Protein AF-A0AAW4GB34-F1 (afdb_monomer)

InterPro domains:
  IPR013207 LGFP [PF08310] (53-106)
  IPR013207 LGFP [PF08310] (108-158)
  IPR024079 Metallopeptidase, catalytic domain superfamily [G3DSA:3.40.390.10] (206-334)

pLDDT: mean 87.6, std 15.99, range [31.73, 98.75]

Structure (mmCIF, N/CA/C/O backbone):
data_AF-A0AAW4GB34-F1
#
_entry.id   AF-A0AAW4GB34-F1
#
loop_
_atom_site.group_PDB
_atom_site.id
_atom_site.type_symbol
_atom_site.label_atom_id
_atom_site.label_alt_id
_atom_site.label_comp_id
_atom_site.label_asym_id
_atom_site.label_entity_id
_atom_site.label_seq_id
_atom_site.pdbx_PDB_ins_code
_atom_site.Cartn_x
_atom_site.Cartn_y
_atom_site.Cartn_z
_atom_site.occupancy
_atom_site.B_iso_or_equiv
_atom_site.auth_seq_id
_atom_site.auth_comp_id
_atom_site.auth_asym_id
_atom_site.auth_atom_id
_atom_site.pdbx_PDB_model_num
ATOM 1 N N . MET A 1 1 ? 99.093 -29.540 -8.514 1.00 35.62 1 MET A N 1
ATOM 2 C CA . MET A 1 1 ? 99.158 -28.292 -9.309 1.00 35.62 1 MET A CA 1
ATOM 3 C C . MET A 1 1 ? 97.749 -27.715 -9.378 1.00 35.62 1 MET A C 1
ATOM 5 O O . MET A 1 1 ? 96.869 -28.503 -9.662 1.00 35.62 1 MET A O 1
ATOM 9 N N . ARG A 1 2 ? 97.592 -26.417 -9.041 1.00 34.78 2 ARG A N 1
ATOM 10 C CA . ARG A 1 2 ? 96.557 -25.402 -9.407 1.00 34.78 2 ARG A CA 1
ATOM 11 C C . ARG A 1 2 ? 95.130 -25.872 -9.787 1.00 34.78 2 ARG A C 1
ATOM 13 O O . ARG A 1 2 ? 94.998 -26.805 -10.549 1.00 34.78 2 ARG A O 1
ATOM 20 N N . ARG A 1 3 ? 94.010 -25.195 -9.515 1.00 34.41 3 ARG A N 1
ATOM 21 C CA . ARG A 1 3 ? 93.553 -23.985 -8.797 1.00 34.41 3 ARG A CA 1
ATOM 22 C C . ARG A 1 3 ? 92.004 -23.991 -8.953 1.00 34.41 3 ARG A C 1
ATOM 24 O O . ARG A 1 3 ? 91.485 -24.662 -9.834 1.00 34.41 3 ARG A O 1
ATOM 31 N N . PHE A 1 4 ? 91.324 -23.212 -8.114 1.00 36.88 4 PHE A N 1
ATOM 32 C CA . PHE A 1 4 ? 89.921 -22.762 -8.163 1.00 36.88 4 PHE A CA 1
ATOM 33 C C . PHE A 1 4 ? 89.337 -22.400 -9.549 1.00 36.88 4 PHE A C 1
ATOM 35 O O . PHE A 1 4 ? 90.078 -21.938 -10.414 1.00 36.88 4 PHE A O 1
ATOM 42 N N . GLY A 1 5 ? 87.996 -22.415 -9.671 1.00 31.73 5 GLY A N 1
ATOM 43 C CA . GLY A 1 5 ? 87.271 -21.579 -10.644 1.00 31.73 5 GLY A CA 1
ATOM 44 C C . GLY A 1 5 ? 85.773 -21.879 -10.814 1.00 31.73 5 GLY A C 1
ATOM 45 O O . GLY A 1 5 ? 85.411 -22.806 -11.523 1.00 31.73 5 GLY A O 1
ATOM 46 N N . ILE A 1 6 ? 84.924 -21.056 -10.192 1.00 38.19 6 ILE A N 1
ATOM 47 C CA . ILE A 1 6 ? 83.462 -20.939 -10.372 1.00 38.19 6 ILE A CA 1
ATOM 48 C C . ILE A 1 6 ? 83.143 -20.273 -11.722 1.00 38.19 6 ILE A C 1
ATOM 50 O O . ILE A 1 6 ? 83.814 -19.304 -12.068 1.00 38.19 6 ILE A O 1
ATOM 54 N N . VAL A 1 7 ? 82.057 -20.677 -12.398 1.00 35.06 7 VAL A N 1
ATOM 55 C CA . VAL A 1 7 ? 81.279 -19.784 -13.283 1.00 35.06 7 VAL A CA 1
ATOM 56 C C . VAL A 1 7 ? 79.780 -20.024 -13.063 1.00 35.06 7 VAL A C 1
ATOM 58 O O . VAL A 1 7 ? 79.272 -21.115 -13.311 1.00 35.06 7 VAL A O 1
ATOM 61 N N . LEU A 1 8 ? 79.088 -18.984 -12.583 1.00 32.97 8 LEU A N 1
ATOM 62 C CA . LEU A 1 8 ? 77.632 -18.838 -12.628 1.00 32.97 8 LEU A CA 1
ATOM 63 C C . LEU A 1 8 ? 77.183 -18.604 -14.078 1.00 32.97 8 LEU A C 1
ATOM 65 O O . LEU A 1 8 ? 77.760 -17.761 -14.763 1.00 32.97 8 LEU A O 1
ATOM 69 N N . ALA A 1 9 ? 76.085 -19.235 -14.492 1.00 35.00 9 ALA A N 1
ATOM 70 C CA . ALA A 1 9 ? 75.280 -18.769 -15.616 1.00 35.00 9 ALA A CA 1
ATOM 71 C C . ALA A 1 9 ? 73.813 -18.683 -15.177 1.00 35.00 9 ALA A C 1
ATOM 73 O O . ALA A 1 9 ? 73.154 -19.684 -14.902 1.00 35.00 9 ALA A O 1
ATOM 74 N N . SER A 1 10 ? 73.350 -17.445 -15.056 1.00 33.91 10 SER A N 1
ATOM 75 C CA . SER A 1 10 ? 72.008 -17.034 -14.665 1.00 33.91 10 SER A CA 1
ATOM 76 C C . SER A 1 10 ? 70.984 -17.437 -15.731 1.00 33.91 10 SER A C 1
ATOM 78 O O . SER A 1 10 ? 71.082 -17.005 -16.878 1.00 33.91 10 SER A O 1
ATOM 80 N N . LEU A 1 11 ? 69.980 -18.230 -15.354 1.00 34.75 11 LEU A N 1
ATOM 81 C CA . LEU A 1 11 ? 68.821 -18.515 -16.198 1.00 34.75 11 LEU A CA 1
ATOM 82 C C . LEU A 1 11 ? 67.801 -17.377 -16.025 1.00 34.75 11 LEU A C 1
ATOM 84 O O . LEU A 1 11 ? 67.167 -17.255 -14.979 1.00 34.75 11 LEU A O 1
ATOM 88 N N . VAL A 1 12 ? 67.662 -16.517 -17.034 1.00 39.84 12 VAL A N 1
ATOM 89 C CA . VAL A 1 12 ? 66.595 -15.508 -17.086 1.00 39.84 12 VAL A CA 1
ATOM 90 C C . VAL A 1 12 ? 65.296 -16.216 -17.469 1.00 39.84 12 VAL A C 1
ATOM 92 O O . VAL A 1 12 ? 65.122 -16.630 -18.612 1.00 39.84 12 VAL A O 1
ATOM 95 N N . VAL A 1 13 ? 64.380 -16.363 -16.512 1.00 42.28 13 VAL A N 1
ATOM 96 C CA . VAL A 1 13 ? 62.996 -16.773 -16.781 1.00 42.28 13 VAL A CA 1
ATOM 97 C C . VAL A 1 13 ? 62.214 -15.521 -17.170 1.00 42.28 13 VAL A C 1
ATOM 99 O O . VAL A 1 13 ? 61.934 -14.667 -16.331 1.00 42.28 13 VAL A O 1
ATOM 102 N N . ALA A 1 14 ? 61.868 -15.397 -18.450 1.00 40.84 14 ALA A N 1
ATOM 103 C CA . ALA A 1 14 ? 60.903 -14.408 -18.910 1.00 40.84 14 ALA A CA 1
ATOM 104 C C . ALA A 1 14 ? 59.499 -14.852 -18.467 1.00 40.84 14 ALA A C 1
ATOM 106 O O . ALA A 1 14 ? 58.879 -15.703 -19.101 1.00 40.84 14 ALA A O 1
ATOM 107 N N . ILE A 1 15 ? 59.007 -14.300 -17.357 1.00 45.66 15 ILE A N 1
ATOM 108 C CA . ILE A 1 15 ? 57.599 -14.419 -16.973 1.00 45.66 15 ILE A CA 1
ATOM 109 C C . ILE A 1 15 ? 56.825 -13.406 -17.817 1.00 45.66 15 ILE A C 1
ATOM 111 O O . ILE A 1 15 ? 56.822 -12.208 -17.537 1.00 45.66 15 ILE A O 1
ATOM 115 N N . SER A 1 16 ? 56.186 -13.884 -18.878 1.00 46.38 16 SER A N 1
ATOM 116 C CA . SER A 1 16 ? 55.187 -13.127 -19.622 1.00 46.38 16 SER A CA 1
ATOM 117 C C . SER A 1 16 ? 53.967 -12.904 -18.724 1.00 46.38 16 SER A C 1
ATOM 119 O O . SER A 1 16 ? 53.136 -13.788 -18.531 1.00 46.38 16 SER A O 1
ATOM 121 N N . MET A 1 17 ? 53.865 -11.704 -18.148 1.00 40.81 17 MET A N 1
ATOM 122 C CA . MET A 1 17 ? 52.649 -11.233 -17.492 1.00 40.81 17 MET A CA 1
ATOM 123 C C . MET A 1 17 ? 51.534 -11.111 -18.535 1.00 40.81 17 MET A C 1
ATOM 125 O O . MET A 1 17 ? 51.497 -10.166 -19.321 1.00 40.81 17 MET A O 1
ATOM 129 N N . TRP A 1 18 ? 50.604 -12.064 -18.527 1.00 45.81 18 TRP A N 1
ATOM 130 C CA . TRP A 1 18 ? 49.280 -11.885 -19.114 1.00 45.81 18 TRP A CA 1
ATOM 131 C C . TRP A 1 18 ? 48.516 -10.882 -18.240 1.00 45.81 18 TRP A C 1
ATOM 133 O O . TRP A 1 18 ? 47.818 -11.243 -17.295 1.00 45.81 18 TRP A O 1
ATOM 143 N N . LEU A 1 19 ? 48.680 -9.592 -18.529 1.00 49.00 19 LEU A N 1
ATOM 144 C CA . LEU A 1 19 ? 47.691 -8.600 -18.131 1.00 49.00 19 LEU A CA 1
ATOM 145 C C . LEU A 1 19 ? 46.439 -8.911 -18.948 1.00 49.00 19 LEU A C 1
ATOM 147 O O . LEU A 1 19 ? 46.400 -8.662 -20.151 1.00 49.00 19 LEU A O 1
ATOM 151 N N . GLY A 1 20 ? 45.438 -9.509 -18.304 1.00 43.19 20 GLY A N 1
ATOM 152 C CA . GLY A 1 20 ? 44.105 -9.625 -18.874 1.00 43.19 20 GLY A CA 1
ATOM 153 C C . GLY A 1 20 ? 43.568 -8.224 -19.143 1.00 43.19 20 GLY A C 1
ATOM 154 O O . GLY A 1 20 ? 43.007 -7.590 -18.254 1.00 43.19 20 GLY A O 1
ATOM 155 N N . ALA A 1 21 ? 43.768 -7.724 -20.361 1.00 50.56 21 ALA A N 1
ATOM 156 C CA . ALA A 1 21 ? 43.015 -6.594 -20.864 1.00 50.56 21 ALA A CA 1
ATOM 157 C C . ALA A 1 21 ? 41.544 -7.020 -20.828 1.00 50.56 21 ALA A C 1
ATOM 159 O O . ALA A 1 21 ? 41.151 -7.963 -21.519 1.00 50.56 21 ALA A O 1
ATOM 160 N N . GLY A 1 22 ? 40.744 -6.381 -19.971 1.00 48.69 22 GLY A N 1
ATOM 161 C CA . GLY A 1 22 ? 39.296 -6.554 -20.007 1.00 48.69 22 GLY A CA 1
ATOM 162 C C . GLY A 1 22 ? 38.826 -6.346 -21.444 1.00 48.69 22 GLY A C 1
ATOM 163 O O . GLY A 1 22 ? 39.281 -5.412 -22.103 1.00 48.69 22 GLY A O 1
ATOM 164 N N . ALA A 1 23 ? 37.989 -7.250 -21.955 1.00 53.00 23 ALA A N 1
ATOM 165 C CA . ALA A 1 23 ? 37.526 -7.202 -23.335 1.00 53.00 23 ALA A CA 1
ATOM 166 C C . ALA A 1 23 ? 36.991 -5.798 -23.666 1.00 53.00 23 ALA A C 1
ATOM 168 O O . ALA A 1 23 ? 35.972 -5.367 -23.121 1.00 53.00 23 ALA A O 1
ATOM 169 N N . VAL A 1 24 ? 37.687 -5.080 -24.549 1.00 53.84 24 VAL A N 1
ATOM 170 C CA . VAL A 1 24 ? 37.210 -3.808 -25.092 1.00 53.84 24 VAL A CA 1
ATOM 171 C C . VAL A 1 24 ? 36.030 -4.146 -25.998 1.00 53.84 24 VAL A C 1
ATOM 173 O O . VAL A 1 24 ? 36.206 -4.728 -27.067 1.00 53.84 24 VAL A O 1
ATOM 176 N N . ARG A 1 25 ? 34.806 -3.850 -25.549 1.00 64.56 25 ARG A N 1
ATOM 177 C CA . ARG A 1 25 ? 33.615 -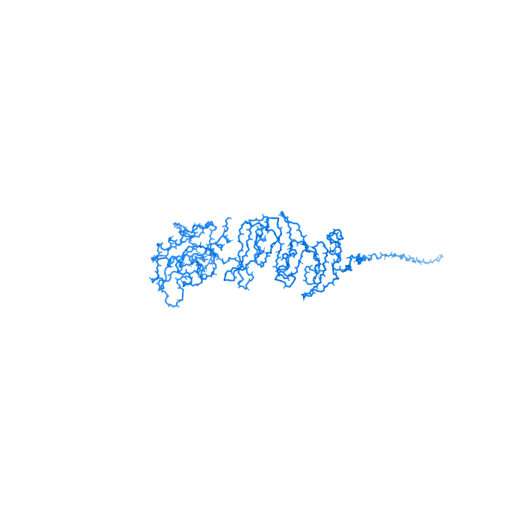3.956 -26.399 1.00 64.56 25 ARG A CA 1
ATOM 178 C C . ARG A 1 25 ? 33.638 -2.802 -27.397 1.00 64.56 25 ARG A C 1
ATOM 180 O O . ARG A 1 25 ? 33.555 -1.653 -26.982 1.00 64.56 25 ARG A O 1
ATOM 187 N N . ALA A 1 26 ? 33.763 -3.116 -28.684 1.00 73.62 26 ALA A N 1
ATOM 188 C CA . ALA A 1 26 ? 33.733 -2.124 -29.754 1.00 73.62 26 ALA A CA 1
ATOM 189 C C . ALA A 1 26 ? 32.333 -1.516 -29.888 1.00 73.62 26 ALA A C 1
ATOM 191 O O . ALA A 1 26 ? 31.359 -2.261 -29.948 1.00 73.62 26 ALA A O 1
ATOM 192 N N . ASP A 1 27 ? 32.240 -0.190 -29.947 1.00 88.56 27 ASP A N 1
ATOM 193 C CA . ASP A 1 27 ? 30.979 0.527 -30.146 1.00 88.56 27 ASP A CA 1
ATOM 194 C C . ASP A 1 27 ? 30.258 0.051 -31.414 1.00 88.56 27 ASP A C 1
ATOM 196 O O . ASP A 1 27 ? 30.889 -0.252 -32.431 1.00 88.56 27 ASP A O 1
ATOM 200 N N . VAL A 1 28 ? 28.927 -0.006 -31.366 1.00 92.75 28 VAL A N 1
ATOM 201 C CA . VAL A 1 28 ? 28.110 -0.509 -32.481 1.00 92.75 28 VAL A CA 1
ATOM 202 C C . VAL A 1 28 ? 27.197 0.577 -33.033 1.00 92.75 28 VAL A C 1
ATOM 204 O O . VAL A 1 28 ? 26.698 1.428 -32.297 1.00 92.75 28 VAL A O 1
ATOM 207 N N . PHE A 1 29 ? 26.962 0.547 -34.346 1.00 94.75 29 PHE A N 1
ATOM 208 C CA . PHE A 1 29 ? 26.084 1.495 -35.028 1.00 94.75 29 PHE A CA 1
ATOM 209 C C . PHE A 1 29 ? 24.823 0.802 -35.548 1.00 94.75 29 PHE A C 1
ATOM 211 O O . PHE A 1 29 ? 24.885 -0.028 -36.455 1.00 94.75 29 PHE A O 1
ATOM 218 N N . HIS A 1 30 ? 23.668 1.196 -35.012 1.00 94.56 30 HIS A N 1
ATOM 219 C CA . HIS A 1 30 ? 22.353 0.749 -35.474 1.00 94.56 30 HIS A CA 1
ATOM 220 C C . HIS A 1 30 ? 21.382 1.931 -35.458 1.00 94.56 30 HIS A C 1
ATOM 222 O O . HIS A 1 30 ? 20.655 2.138 -34.490 1.00 94.56 30 HIS A O 1
ATOM 228 N N . GLY A 1 31 ? 21.411 2.760 -36.504 1.00 95.69 31 GLY A N 1
ATOM 229 C CA . GLY A 1 31 ? 20.691 4.042 -36.568 1.00 95.69 31 GLY A CA 1
ATOM 230 C C . GLY A 1 31 ? 21.436 5.170 -35.849 1.00 95.69 31 GLY A C 1
ATOM 231 O O . GLY A 1 31 ? 21.698 6.209 -36.447 1.00 95.69 31 GLY A O 1
ATOM 232 N N . TYR A 1 32 ? 21.858 4.922 -34.609 1.00 97.69 32 TYR A N 1
ATOM 233 C CA . TYR A 1 32 ? 22.785 5.762 -33.850 1.00 97.69 32 TYR A CA 1
ATOM 234 C C . TYR A 1 32 ? 23.883 4.905 -33.214 1.00 97.69 32 TYR A C 1
ATOM 236 O O . TYR A 1 32 ? 23.746 3.683 -33.114 1.00 97.69 32 TYR A O 1
ATOM 244 N N . TRP A 1 33 ? 24.977 5.550 -32.799 1.00 97.81 33 TRP A N 1
ATOM 245 C CA . TRP A 1 33 ? 26.038 4.897 -32.036 1.00 97.81 33 TRP A CA 1
ATOM 246 C C . TRP A 1 33 ? 25.527 4.457 -30.663 1.00 97.81 33 TRP A C 1
ATOM 248 O O . TRP A 1 33 ? 24.808 5.200 -29.989 1.00 97.81 33 TRP A O 1
ATOM 258 N N . ILE A 1 34 ? 25.908 3.246 -30.273 1.00 97.94 34 ILE A N 1
ATOM 259 C CA . ILE A 1 34 ? 25.598 2.620 -28.994 1.00 97.94 34 ILE A CA 1
ATOM 260 C C . ILE A 1 34 ? 26.943 2.232 -28.377 1.00 97.94 34 ILE A C 1
ATOM 262 O O . ILE A 1 34 ? 27.654 1.379 -28.912 1.00 97.94 34 ILE A O 1
ATOM 266 N N . TYR A 1 35 ? 27.300 2.882 -27.272 1.00 96.38 35 TYR A N 1
ATOM 267 C CA . TYR A 1 35 ? 28.608 2.752 -26.622 1.00 96.38 35 TYR A CA 1
ATOM 268 C C . TYR A 1 35 ? 28.483 2.751 -25.090 1.00 96.38 35 TYR A C 1
ATOM 270 O O . TYR A 1 35 ? 27.386 2.844 -24.530 1.00 96.38 35 TYR A O 1
ATOM 278 N N . GLY A 1 36 ? 29.616 2.599 -24.399 1.00 96.00 36 GLY A N 1
ATOM 279 C CA . GLY A 1 36 ? 29.695 2.700 -22.938 1.00 96.00 36 GLY A CA 1
ATOM 280 C C . GLY A 1 36 ? 28.747 1.745 -22.203 1.00 96.00 36 GLY A C 1
ATOM 281 O O . GLY A 1 36 ? 28.483 0.634 -22.660 1.00 96.00 36 GLY A O 1
ATOM 282 N N . LYS A 1 37 ? 28.210 2.180 -21.055 1.00 97.19 37 LYS A N 1
ATOM 283 C CA . LYS A 1 37 ? 27.326 1.353 -20.212 1.00 97.19 37 LYS A CA 1
ATOM 284 C C . LYS A 1 37 ? 26.023 0.951 -20.900 1.00 97.19 37 LYS A C 1
ATOM 286 O O . LYS A 1 37 ? 25.544 -0.155 -20.665 1.00 97.19 37 LYS A O 1
ATOM 291 N N . ILE A 1 38 ? 25.499 1.789 -21.793 1.00 98.12 38 ILE A N 1
ATOM 292 C CA . ILE A 1 38 ? 24.320 1.451 -22.595 1.00 98.12 38 ILE A CA 1
ATOM 293 C C . ILE A 1 38 ? 24.633 0.308 -23.570 1.00 98.12 38 ILE A C 1
ATOM 295 O O . ILE A 1 38 ? 23.820 -0.599 -23.721 1.00 98.12 38 ILE A O 1
ATOM 299 N N . HIS A 1 39 ? 25.822 0.290 -24.179 1.00 97.88 39 HIS A N 1
ATOM 300 C CA . HIS A 1 39 ? 26.244 -0.814 -25.044 1.00 97.88 39 HIS A CA 1
ATOM 301 C C . HIS A 1 39 ? 26.462 -2.129 -24.288 1.00 97.88 39 HIS A C 1
ATOM 303 O O . HIS A 1 39 ? 26.117 -3.201 -24.799 1.00 97.88 39 HIS A O 1
ATOM 309 N N . GLU A 1 40 ? 26.997 -2.063 -23.065 1.00 97.12 40 GLU A N 1
ATOM 310 C CA . GLU A 1 40 ? 27.123 -3.247 -22.209 1.00 97.12 40 GLU A CA 1
ATOM 311 C C . GLU A 1 40 ? 25.755 -3.910 -21.997 1.00 97.12 40 GLU A C 1
ATOM 313 O O . GLU A 1 40 ? 25.610 -5.109 -22.243 1.00 97.12 40 GLU A O 1
ATOM 318 N N . GLU A 1 41 ? 24.753 -3.112 -21.619 1.00 97.69 41 GLU A N 1
ATOM 319 C CA . GLU A 1 41 ? 23.377 -3.562 -21.405 1.00 97.69 41 GLU A CA 1
ATOM 320 C C . GLU A 1 41 ? 22.714 -4.047 -22.697 1.00 97.69 41 GLU A C 1
ATOM 322 O O . GLU A 1 41 ? 22.126 -5.127 -22.727 1.00 97.69 41 GLU A O 1
ATOM 327 N N . TYR A 1 42 ? 22.869 -3.295 -23.792 1.00 97.94 42 TYR A N 1
ATOM 328 C CA . TYR A 1 42 ? 22.346 -3.651 -25.111 1.00 97.94 42 TYR A CA 1
ATOM 329 C C . TYR A 1 42 ? 22.816 -5.042 -25.540 1.00 97.94 42 TYR A C 1
ATOM 331 O O . TYR A 1 42 ? 22.012 -5.871 -25.962 1.00 97.94 42 TYR A O 1
ATOM 339 N N . THR A 1 43 ? 24.111 -5.324 -25.383 1.00 96.50 43 THR A N 1
ATOM 340 C CA . THR A 1 43 ? 24.692 -6.623 -25.743 1.00 96.50 43 THR A CA 1
ATOM 341 C C . THR A 1 43 ? 24.142 -7.742 -24.860 1.00 96.50 43 THR A C 1
ATOM 343 O O . THR A 1 43 ? 23.763 -8.796 -25.367 1.00 96.50 43 THR A O 1
ATOM 346 N N . GLN A 1 44 ? 24.071 -7.517 -23.545 1.00 96.12 44 GLN A N 1
ATOM 347 C CA . GLN A 1 44 ? 23.617 -8.525 -22.581 1.00 96.12 44 GLN A CA 1
ATOM 348 C C . GLN A 1 44 ? 22.123 -8.846 -22.701 1.00 96.12 44 GLN A C 1
ATOM 350 O O . GLN A 1 44 ? 21.727 -9.990 -22.494 1.00 96.12 44 GLN A O 1
ATOM 355 N N . ALA A 1 45 ? 21.299 -7.861 -23.054 1.00 95.62 45 ALA A N 1
ATOM 356 C CA . ALA A 1 45 ? 19.851 -8.008 -23.177 1.00 95.62 45 ALA A CA 1
ATOM 357 C C . ALA A 1 45 ? 19.391 -8.567 -24.543 1.00 95.62 45 ALA A C 1
ATOM 359 O O . ALA A 1 45 ? 18.192 -8.706 -24.771 1.00 95.62 45 ALA A O 1
ATOM 360 N N . GLY A 1 46 ? 20.318 -8.908 -25.450 1.00 95.62 46 GLY A N 1
ATOM 361 C CA . GLY A 1 46 ? 20.015 -9.587 -26.722 1.00 95.62 46 GLY A CA 1
ATOM 362 C C . GLY A 1 46 ? 20.279 -8.770 -27.991 1.00 95.62 46 GLY A C 1
ATOM 363 O O . GLY A 1 46 ? 19.995 -9.240 -29.097 1.00 95.62 46 GLY A O 1
ATOM 364 N N . GLY A 1 47 ? 20.833 -7.563 -27.858 1.00 96.38 47 GLY A N 1
ATOM 365 C CA . GLY A 1 47 ? 21.320 -6.740 -28.961 1.00 96.38 47 GLY A CA 1
ATOM 366 C C . GLY A 1 47 ? 20.269 -6.444 -30.031 1.00 96.38 47 GLY A C 1
ATOM 367 O O . GLY A 1 47 ? 19.083 -6.262 -29.747 1.00 96.38 47 GLY A O 1
ATOM 368 N N . TYR A 1 48 ? 20.702 -6.410 -31.292 1.00 96.50 48 TYR A N 1
ATOM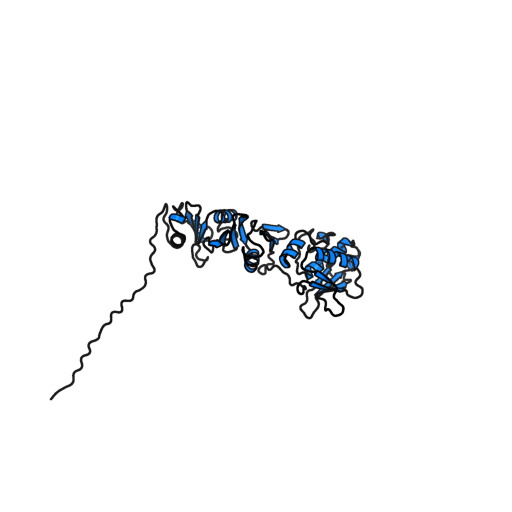 369 C CA . TYR A 1 48 ? 19.876 -5.942 -32.409 1.00 96.50 48 TYR A CA 1
ATOM 370 C C . TYR A 1 48 ? 18.549 -6.692 -32.549 1.00 96.50 48 TYR A C 1
ATOM 372 O O . TYR A 1 48 ? 17.511 -6.090 -32.819 1.00 96.50 48 TYR A O 1
ATOM 380 N N . ASN A 1 49 ? 18.548 -8.004 -32.312 1.00 96.69 49 ASN A N 1
ATOM 381 C CA . ASN A 1 49 ? 17.333 -8.803 -32.427 1.00 96.69 49 ASN A CA 1
ATOM 382 C C . ASN A 1 49 ? 16.281 -8.406 -31.385 1.00 96.69 49 ASN A C 1
ATOM 384 O O . ASN A 1 49 ? 15.090 -8.425 -31.699 1.00 96.69 49 ASN A O 1
ATOM 388 N N . PHE A 1 50 ? 16.701 -7.990 -30.190 1.00 96.56 50 PHE A N 1
ATOM 389 C CA . PHE A 1 50 ? 15.798 -7.548 -29.131 1.00 96.56 50 PHE A CA 1
ATOM 390 C C . PHE A 1 50 ? 15.378 -6.079 -29.288 1.00 96.56 50 PHE A C 1
ATOM 392 O O . PHE A 1 50 ? 14.194 -5.765 -29.195 1.00 96.56 50 PHE A O 1
ATOM 399 N N . PHE A 1 51 ? 16.322 -5.181 -29.579 1.00 97.56 51 PHE A N 1
ATOM 400 C CA . PHE A 1 51 ? 16.086 -3.731 -29.576 1.00 97.56 51 PHE A CA 1
ATOM 401 C C . PHE A 1 51 ? 15.751 -3.137 -30.954 1.00 97.56 51 PHE A C 1
ATOM 403 O O . PHE A 1 51 ? 14.965 -2.192 -31.056 1.00 97.56 51 PHE A O 1
ATOM 410 N N . GLY A 1 52 ? 16.330 -3.688 -32.022 1.00 97.50 52 GLY A N 1
ATOM 411 C CA . GLY A 1 52 ? 16.400 -3.055 -33.338 1.00 97.50 52 GLY A CA 1
ATOM 412 C C . GLY A 1 52 ? 17.300 -1.812 -33.346 1.00 97.50 52 GLY A C 1
ATOM 413 O O . GLY A 1 52 ? 18.183 -1.660 -32.503 1.00 97.50 52 GLY A O 1
ATOM 414 N N . ASN A 1 53 ? 17.067 -0.911 -34.304 1.00 98.00 53 ASN A N 1
ATOM 415 C CA . ASN A 1 53 ? 17.782 0.365 -34.380 1.00 98.00 53 ASN A CA 1
ATOM 416 C C . ASN A 1 53 ? 17.523 1.240 -33.141 1.00 98.00 53 ASN A C 1
ATOM 418 O O . ASN A 1 53 ? 16.394 1.336 -32.651 1.00 98.00 53 ASN A O 1
ATOM 422 N N . ALA A 1 54 ? 18.556 1.946 -32.691 1.00 98.25 54 ALA A N 1
ATOM 423 C CA . ALA A 1 54 ? 18.405 3.114 -31.840 1.00 98.25 54 ALA A CA 1
ATOM 424 C C . ALA A 1 54 ? 17.660 4.218 -32.609 1.00 98.25 54 ALA A C 1
ATOM 426 O O . ALA A 1 54 ? 17.873 4.415 -33.807 1.00 98.25 54 ALA A O 1
ATOM 427 N N . THR A 1 55 ? 16.776 4.940 -31.923 1.00 98.12 55 THR A N 1
ATOM 428 C CA . THR A 1 55 ? 15.960 6.023 -32.505 1.00 98.12 55 THR A CA 1
ATOM 429 C C . THR A 1 55 ? 16.459 7.413 -32.144 1.00 98.12 55 THR A C 1
ATOM 431 O O . THR A 1 55 ? 15.996 8.392 -32.723 1.00 98.12 55 THR A O 1
ATOM 434 N N . ILE A 1 56 ? 17.396 7.504 -31.199 1.00 97.94 56 ILE A N 1
ATOM 435 C CA . ILE A 1 56 ? 18.099 8.729 -30.816 1.00 97.94 56 ILE A CA 1
ATOM 436 C C . ILE A 1 56 ? 19.568 8.418 -30.491 1.00 97.94 56 ILE A C 1
ATOM 438 O O . ILE A 1 56 ? 19.881 7.272 -30.138 1.00 97.94 56 ILE A O 1
ATOM 442 N N . PRO A 1 57 ? 20.465 9.421 -30.538 1.00 97.88 57 PRO A N 1
ATOM 443 C CA . PRO A 1 57 ? 21.756 9.322 -29.866 1.00 97.88 57 PRO A CA 1
ATOM 444 C C . PRO A 1 57 ? 21.568 9.078 -28.364 1.00 97.88 57 PRO A C 1
ATOM 446 O O . PRO A 1 57 ? 20.526 9.434 -27.800 1.00 97.88 57 PRO A O 1
ATOM 449 N N . GLU A 1 58 ? 22.588 8.532 -27.699 1.00 97.88 58 GLU A N 1
ATOM 450 C CA . GLU A 1 58 ? 22.657 8.589 -26.237 1.00 97.88 58 GLU A CA 1
ATOM 451 C C . GLU A 1 58 ? 22.437 10.038 -25.778 1.00 97.88 58 GLU A C 1
ATOM 453 O O . GLU A 1 58 ? 23.131 10.961 -26.206 1.00 97.88 58 GLU A O 1
ATOM 458 N N . SER A 1 59 ? 21.438 10.229 -24.925 1.00 98.00 59 SER A N 1
ATOM 459 C CA . SER A 1 59 ? 20.984 11.542 -24.483 1.00 98.00 59 SER A CA 1
ATOM 460 C C . SER A 1 59 ? 21.076 11.649 -22.970 1.00 98.00 59 SER A C 1
ATOM 462 O O . SER A 1 59 ? 20.920 10.659 -22.253 1.00 98.00 59 SER A O 1
ATOM 464 N N . ASN A 1 60 ? 21.328 12.856 -22.471 1.00 97.81 60 ASN A N 1
ATOM 465 C CA . ASN A 1 60 ? 21.306 13.105 -21.036 1.00 97.81 60 ASN A CA 1
ATOM 466 C C . ASN A 1 60 ? 19.855 13.125 -20.544 1.00 97.81 60 ASN A C 1
ATOM 468 O O . ASN A 1 60 ? 18.971 13.692 -21.183 1.00 97.81 60 ASN A O 1
ATOM 472 N N . THR A 1 61 ? 19.635 12.508 -19.395 1.00 95.81 61 THR A N 1
ATOM 473 C CA . THR A 1 61 ? 18.405 12.662 -18.608 1.00 95.81 61 THR A CA 1
ATOM 474 C C . THR A 1 61 ? 18.482 13.938 -17.766 1.00 95.81 61 THR A C 1
ATOM 476 O O . THR A 1 61 ? 19.567 14.490 -17.557 1.00 95.81 61 THR A O 1
ATOM 479 N N . GLN A 1 62 ? 17.350 14.382 -17.221 1.00 91.00 62 GLN A N 1
ATOM 480 C CA . GLN A 1 62 ? 17.320 15.565 -16.357 1.00 91.00 62 GLN A CA 1
ATOM 481 C C . GLN A 1 62 ? 18.029 15.338 -15.011 1.00 91.00 62 GLN A C 1
ATOM 483 O O . GLN A 1 62 ? 18.641 16.255 -14.469 1.00 91.00 62 GLN A O 1
ATOM 488 N N . ASN A 1 63 ? 18.011 14.102 -14.507 1.00 91.62 63 ASN A N 1
ATOM 489 C CA . ASN A 1 63 ? 18.564 13.730 -13.206 1.00 91.62 63 ASN A CA 1
ATOM 490 C C . ASN A 1 63 ? 19.980 13.143 -13.319 1.00 91.62 63 ASN A C 1
ATOM 492 O O . ASN A 1 63 ? 20.273 12.154 -12.663 1.00 91.62 63 ASN A O 1
ATOM 496 N N . GLY A 1 64 ? 20.842 13.688 -14.185 1.00 92.94 64 GLY A N 1
ATOM 497 C CA . GLY A 1 64 ? 22.282 13.367 -14.217 1.00 92.94 64 GLY A CA 1
ATOM 498 C C . GLY A 1 64 ? 22.681 12.008 -14.816 1.00 92.94 64 GLY A C 1
ATOM 499 O O . GLY A 1 64 ? 23.864 11.669 -14.840 1.00 92.94 64 GLY A O 1
ATOM 500 N N . GLY A 1 65 ? 21.723 11.231 -15.317 1.00 97.31 65 GLY A N 1
ATOM 501 C CA . GLY A 1 65 ? 21.944 9.970 -16.019 1.00 97.31 65 GLY A CA 1
ATOM 502 C C . GLY A 1 65 ? 21.922 10.122 -17.539 1.00 97.31 65 GLY A C 1
ATOM 503 O O . GLY A 1 65 ? 21.824 11.225 -18.086 1.00 97.31 65 GLY A O 1
ATOM 504 N N . LYS A 1 66 ? 21.962 8.991 -18.236 1.00 98.44 66 LYS A N 1
ATOM 505 C CA . LYS A 1 66 ? 21.920 8.885 -19.696 1.00 98.44 66 LYS A CA 1
ATOM 506 C C . LYS A 1 66 ? 20.886 7.857 -20.115 1.00 98.44 66 LYS A C 1
ATOM 508 O O . LYS A 1 66 ? 20.618 6.911 -19.378 1.00 98.44 66 LYS A O 1
ATOM 513 N N . PHE A 1 67 ? 20.324 8.017 -21.302 1.00 98.50 67 PHE A N 1
ATOM 514 C CA . PHE A 1 67 ? 19.403 7.039 -21.856 1.00 98.50 67 PHE A CA 1
ATOM 515 C C . PHE A 1 67 ? 19.486 6.971 -23.374 1.00 98.50 67 PHE A C 1
ATOM 517 O O . PHE A 1 67 ? 19.917 7.911 -24.045 1.00 98.50 67 PHE A O 1
ATOM 524 N N . GLN A 1 68 ? 19.025 5.851 -23.917 1.00 98.50 68 GLN A N 1
ATOM 525 C CA . GLN A 1 68 ? 18.845 5.671 -25.348 1.00 98.50 68 GLN A CA 1
ATOM 526 C C . GLN A 1 68 ? 17.559 4.891 -25.617 1.00 98.50 68 GLN A C 1
ATOM 528 O O . GLN A 1 68 ? 17.205 3.966 -24.879 1.00 98.50 68 GLN A O 1
ATOM 533 N N . ARG A 1 69 ? 16.836 5.286 -26.670 1.00 98.25 69 ARG A N 1
ATOM 534 C CA . ARG A 1 69 ? 15.577 4.656 -27.093 1.00 98.25 69 ARG A CA 1
ATOM 535 C C . ARG A 1 69 ? 15.794 3.818 -28.345 1.00 98.25 69 ARG A C 1
ATOM 537 O O . ARG A 1 69 ? 16.615 4.169 -29.190 1.00 98.25 69 ARG A O 1
ATOM 544 N N . PHE A 1 70 ? 15.007 2.757 -28.475 1.00 98.44 70 PHE A N 1
ATOM 545 C CA . PHE A 1 70 ? 15.103 1.784 -29.558 1.00 98.44 70 PHE A CA 1
ATOM 546 C C . PHE A 1 70 ? 13.735 1.529 -30.198 1.00 98.44 70 PHE A C 1
ATOM 548 O O . PHE A 1 70 ? 12.695 1.714 -29.562 1.00 98.44 70 PHE A O 1
ATOM 555 N N . VAL A 1 71 ? 13.730 1.108 -31.466 1.00 98.00 71 VAL A N 1
ATOM 556 C CA . VAL A 1 71 ? 12.508 0.978 -32.284 1.00 98.00 71 VAL A CA 1
ATOM 557 C C . VAL A 1 71 ? 11.508 -0.057 -31.756 1.00 98.00 71 VAL A C 1
ATOM 559 O O . VAL A 1 71 ? 10.313 0.094 -31.989 1.00 98.00 71 VAL A O 1
ATOM 562 N N . LYS A 1 72 ? 11.946 -1.087 -31.019 1.00 97.31 72 LYS A N 1
ATOM 563 C CA . LYS A 1 72 ? 11.069 -2.154 -30.490 1.00 97.31 72 LYS A CA 1
ATOM 564 C C . LYS A 1 72 ? 10.441 -1.822 -29.123 1.00 97.31 72 LYS A C 1
ATOM 566 O O . LYS A 1 72 ? 10.428 -2.658 -28.229 1.00 97.31 72 LYS A O 1
ATOM 571 N N . ASN A 1 73 ? 9.950 -0.589 -28.955 1.00 95.44 73 ASN A N 1
ATOM 572 C CA . ASN A 1 73 ? 9.385 -0.047 -27.703 1.00 95.44 73 ASN A CA 1
ATOM 573 C C . ASN A 1 73 ? 10.230 -0.375 -26.454 1.00 95.44 73 ASN A C 1
ATOM 575 O O . ASN A 1 73 ? 9.728 -0.846 -25.433 1.00 95.44 73 ASN A O 1
ATOM 579 N N . SER A 1 74 ? 11.539 -0.154 -26.555 1.00 97.06 74 SER A N 1
ATOM 580 C CA . SER A 1 74 ? 12.491 -0.440 -25.485 1.00 97.06 74 SER A CA 1
ATOM 581 C C . SER A 1 74 ? 13.434 0.737 -25.293 1.00 97.06 74 SER A C 1
ATOM 583 O O . SER A 1 74 ? 13.669 1.545 -26.199 1.00 97.06 74 SER A O 1
ATOM 585 N N . SER A 1 75 ? 13.944 0.896 -24.083 1.00 98.25 75 SER A N 1
ATOM 586 C CA . SER A 1 75 ? 14.922 1.919 -23.738 1.00 98.25 75 SER A CA 1
ATOM 587 C C . SER A 1 75 ? 15.923 1.358 -22.745 1.00 98.25 75 SER A C 1
ATOM 589 O O . SER A 1 75 ? 15.603 0.458 -21.974 1.00 98.25 75 SER A O 1
ATOM 591 N N . ILE A 1 76 ? 17.132 1.901 -22.772 1.00 98.75 76 ILE A N 1
ATOM 592 C CA . ILE A 1 76 ? 18.175 1.600 -21.798 1.00 98.75 76 ILE A CA 1
ATOM 593 C C . ILE A 1 76 ? 18.499 2.896 -21.071 1.00 98.75 76 ILE A C 1
ATOM 595 O O . ILE A 1 76 ? 18.741 3.914 -21.719 1.00 98.75 76 ILE A O 1
ATOM 599 N N . TYR A 1 77 ? 18.495 2.847 -19.741 1.00 98.62 77 TYR A N 1
ATOM 600 C CA . TYR A 1 77 ? 18.797 3.977 -18.867 1.00 98.62 77 TYR A CA 1
ATOM 601 C C . TYR A 1 77 ? 20.002 3.661 -17.988 1.00 98.62 77 TYR A C 1
ATOM 603 O O . TYR A 1 77 ? 20.161 2.539 -17.520 1.00 98.62 77 TYR A O 1
ATOM 611 N N . TRP A 1 78 ? 20.833 4.663 -17.740 1.00 98.50 78 TRP A N 1
ATOM 612 C CA . TRP A 1 78 ? 22.040 4.576 -16.932 1.00 98.50 78 TRP A CA 1
ATOM 613 C C . TRP A 1 78 ? 22.139 5.777 -15.997 1.00 98.50 78 TRP A C 1
ATOM 615 O O . TRP A 1 78 ? 21.852 6.901 -16.402 1.00 98.50 78 TRP A O 1
ATOM 625 N N . HIS A 1 79 ? 22.614 5.566 -14.774 1.00 98.31 79 HIS A N 1
ATOM 626 C CA . HIS A 1 79 ? 22.979 6.651 -13.869 1.00 98.31 79 HIS A CA 1
ATOM 627 C C . HIS A 1 79 ? 24.156 6.212 -12.983 1.00 98.31 79 HIS A C 1
ATOM 629 O O . HIS A 1 79 ? 24.120 5.103 -12.451 1.00 98.31 79 HIS A O 1
ATOM 635 N N . PRO A 1 80 ? 25.191 7.050 -12.774 1.00 97.25 80 PRO A N 1
ATOM 636 C CA . PRO A 1 80 ? 26.423 6.627 -12.099 1.00 97.25 80 PRO A CA 1
ATOM 637 C C . PRO A 1 80 ? 26.209 6.192 -10.642 1.00 97.25 80 PRO A C 1
ATOM 639 O O . PRO A 1 80 ? 26.886 5.285 -10.170 1.00 97.25 80 PRO A O 1
ATOM 642 N N . ALA A 1 81 ? 25.255 6.808 -9.939 1.00 97.06 81 ALA A N 1
ATOM 643 C CA . ALA A 1 81 ? 24.939 6.489 -8.542 1.00 97.06 81 ALA A CA 1
ATOM 644 C C . ALA A 1 81 ? 23.818 5.444 -8.359 1.00 97.06 81 ALA A C 1
ATOM 646 O O . ALA A 1 81 ? 23.450 5.145 -7.228 1.00 97.06 81 ALA A O 1
ATOM 647 N N . VAL A 1 82 ? 23.236 4.912 -9.440 1.00 96.69 82 VAL A N 1
ATOM 648 C CA . VAL A 1 82 ? 22.120 3.950 -9.368 1.00 96.69 82 VAL A CA 1
ATOM 649 C C . VAL A 1 82 ? 22.593 2.586 -9.857 1.00 96.69 82 VAL A C 1
ATOM 651 O O . VAL A 1 82 ? 23.378 2.511 -10.797 1.00 96.69 82 VAL A O 1
ATOM 654 N N . ALA A 1 83 ? 22.129 1.505 -9.219 1.00 95.19 83 ALA A N 1
ATOM 655 C CA . ALA A 1 83 ? 22.439 0.123 -9.608 1.00 95.19 83 ALA A CA 1
ATOM 656 C C . ALA A 1 83 ? 23.949 -0.149 -9.785 1.00 95.19 83 ALA A C 1
ATOM 658 O O . ALA A 1 83 ? 24.362 -0.847 -10.708 1.00 95.19 83 ALA A O 1
ATOM 659 N N . GLY A 1 84 ? 24.791 0.465 -8.945 1.00 94.94 84 GLY A N 1
ATOM 660 C CA . GLY A 1 84 ? 26.251 0.346 -9.048 1.00 94.94 84 GLY A CA 1
ATOM 661 C C . GLY A 1 84 ? 26.839 0.898 -10.355 1.00 94.94 84 GLY A C 1
ATOM 662 O O . GLY A 1 84 ? 27.898 0.448 -10.784 1.00 94.94 84 GLY A O 1
ATOM 663 N N . GLY A 1 85 ? 26.145 1.826 -11.021 1.00 95.81 85 GLY A N 1
ATOM 664 C CA . GLY A 1 85 ? 26.542 2.358 -12.323 1.00 95.81 85 GLY A CA 1
ATOM 665 C C . GLY A 1 85 ? 26.268 1.401 -13.487 1.00 95.81 85 GLY A C 1
ATOM 666 O O . GLY A 1 85 ? 26.869 1.559 -14.554 1.00 95.81 85 GLY A O 1
ATOM 667 N N . HIS A 1 86 ? 25.397 0.406 -13.305 1.00 96.50 86 HIS A N 1
ATOM 668 C CA . HIS A 1 86 ? 24.903 -0.443 -14.386 1.00 96.50 86 HIS A CA 1
ATOM 669 C C . HIS A 1 86 ? 23.768 0.252 -15.152 1.00 96.50 86 HIS A C 1
ATOM 671 O O . HIS A 1 86 ? 22.977 0.998 -14.575 1.00 96.50 86 HIS A O 1
ATOM 677 N N . ALA A 1 87 ? 23.705 0.033 -16.467 1.00 98.31 87 ALA A N 1
ATOM 678 C CA . ALA A 1 87 ? 22.581 0.483 -17.279 1.00 98.31 87 ALA A CA 1
ATOM 679 C C . ALA A 1 87 ? 21.521 -0.619 -17.311 1.00 98.31 87 ALA A C 1
ATOM 681 O O . ALA A 1 87 ? 21.877 -1.783 -17.400 1.00 98.31 87 ALA A O 1
ATOM 682 N N . ASN A 1 88 ? 20.240 -0.271 -17.262 1.00 98.56 88 ASN A N 1
ATOM 683 C CA . ASN A 1 88 ? 19.148 -1.238 -17.214 1.00 98.56 88 ASN A CA 1
ATOM 684 C C . ASN A 1 88 ? 18.161 -1.006 -18.357 1.00 98.56 88 ASN A C 1
ATOM 686 O O . ASN A 1 88 ? 17.757 0.132 -18.628 1.00 98.56 88 ASN A O 1
ATOM 690 N N . GLN A 1 89 ? 17.751 -2.092 -19.011 1.00 98.44 89 GLN A N 1
ATOM 691 C CA . GLN A 1 89 ? 16.686 -2.071 -20.005 1.00 98.44 89 GLN A CA 1
ATOM 692 C C . GLN A 1 89 ? 15.291 -2.051 -19.359 1.00 98.44 89 GLN A C 1
ATOM 694 O O . GLN A 1 89 ? 15.014 -2.746 -18.380 1.00 98.44 89 GLN A O 1
ATOM 699 N N . ILE A 1 90 ? 14.397 -1.275 -19.973 1.00 98.50 90 ILE A N 1
ATOM 700 C CA . ILE A 1 90 ? 12.966 -1.213 -19.665 1.00 98.50 90 ILE A CA 1
ATOM 701 C C . ILE A 1 90 ? 12.158 -1.087 -20.965 1.00 98.50 90 ILE A C 1
ATOM 703 O O . ILE A 1 90 ? 12.515 -0.301 -21.852 1.00 98.50 90 ILE A O 1
ATOM 707 N N . GLY A 1 91 ? 11.092 -1.878 -21.120 1.00 97.31 91 GLY A N 1
ATOM 708 C CA . GLY A 1 91 ? 10.351 -1.968 -22.381 1.00 97.31 91 GLY A CA 1
ATOM 709 C C . GLY A 1 91 ? 8.846 -2.187 -22.234 1.00 97.31 91 GLY A C 1
ATOM 710 O O . GLY A 1 91 ? 8.309 -2.352 -21.138 1.00 97.31 91 GLY A O 1
ATOM 711 N N . GLY A 1 92 ? 8.155 -2.129 -23.373 1.00 97.25 92 GLY A N 1
ATOM 712 C CA . GLY A 1 92 ? 6.741 -2.476 -23.498 1.00 97.25 92 GLY A CA 1
ATOM 713 C C . GLY A 1 92 ? 5.817 -1.731 -22.530 1.00 97.25 92 GLY A C 1
ATOM 714 O O . GLY A 1 92 ? 6.006 -0.555 -22.225 1.00 97.25 92 GLY A O 1
ATOM 715 N N . LEU A 1 93 ? 4.814 -2.448 -22.017 1.00 98.06 93 LEU A N 1
ATOM 716 C CA . LEU A 1 93 ? 3.794 -1.882 -21.128 1.00 98.06 93 LEU A CA 1
ATOM 717 C C . LEU A 1 93 ? 4.359 -1.406 -19.782 1.00 98.06 93 LEU A C 1
ATOM 719 O O . LEU A 1 93 ? 3.802 -0.484 -19.189 1.00 98.06 93 LEU A O 1
ATOM 723 N N . ILE A 1 94 ? 5.459 -2.000 -19.306 1.00 98.75 94 ILE A N 1
ATOM 724 C CA . ILE A 1 94 ? 6.146 -1.558 -18.083 1.00 98.75 94 ILE A CA 1
ATOM 725 C C . ILE A 1 94 ? 6.782 -0.186 -18.310 1.00 98.75 94 ILE A C 1
ATOM 727 O O . ILE A 1 94 ? 6.591 0.729 -17.509 1.00 98.75 94 ILE A O 1
ATOM 731 N N . ARG A 1 95 ? 7.471 -0.017 -19.442 1.00 98.44 95 ARG A N 1
ATOM 732 C CA . ARG A 1 95 ? 8.030 1.266 -19.873 1.00 98.44 95 ARG A CA 1
ATOM 733 C C . ARG A 1 95 ? 6.941 2.329 -20.027 1.00 98.44 95 ARG A C 1
ATOM 735 O O . ARG A 1 95 ? 7.112 3.446 -19.549 1.00 98.44 95 ARG A O 1
ATOM 742 N N . ASP A 1 96 ? 5.814 1.978 -20.639 1.00 97.81 96 ASP A N 1
ATOM 743 C CA . ASP A 1 96 ? 4.692 2.905 -20.810 1.00 97.81 96 ASP A CA 1
ATOM 744 C C . ASP A 1 96 ? 4.071 3.300 -19.458 1.00 97.81 96 ASP A C 1
ATOM 746 O O . ASP A 1 96 ? 3.711 4.460 -19.261 1.00 97.81 96 ASP A O 1
ATOM 750 N N . ALA A 1 97 ? 3.989 2.369 -18.498 1.00 98.12 97 ALA A N 1
ATOM 751 C CA . ALA A 1 97 ? 3.543 2.658 -17.134 1.00 98.12 97 ALA A CA 1
ATOM 752 C C . ALA A 1 97 ? 4.492 3.589 -16.383 1.00 98.12 97 ALA A C 1
ATOM 754 O O . ALA A 1 97 ? 4.042 4.564 -15.784 1.00 98.12 97 ALA A O 1
ATOM 755 N N . TRP A 1 98 ? 5.799 3.351 -16.485 1.00 98.38 98 TRP A N 1
ATOM 756 C CA . TRP A 1 98 ? 6.804 4.252 -15.932 1.00 98.38 98 TRP A CA 1
ATOM 757 C C . TRP A 1 98 ? 6.709 5.658 -16.538 1.00 98.38 98 TRP A C 1
ATOM 759 O O . TRP A 1 98 ? 6.836 6.662 -15.836 1.00 98.38 98 TRP A O 1
ATOM 769 N N . GLY A 1 99 ? 6.399 5.742 -17.832 1.00 97.69 99 GLY A N 1
ATOM 770 C CA . GLY A 1 99 ? 6.197 7.014 -18.509 1.00 97.69 99 GLY A CA 1
ATOM 771 C C . GLY A 1 99 ? 4.999 7.817 -18.018 1.00 97.69 99 GLY A C 1
ATOM 772 O O . GLY A 1 99 ? 5.093 9.041 -17.933 1.00 97.69 99 GLY A O 1
ATOM 773 N N . ARG A 1 100 ? 3.900 7.154 -17.628 1.00 97.00 100 ARG A N 1
ATOM 774 C CA . ARG A 1 100 ? 2.726 7.828 -17.039 1.00 97.00 100 ARG A CA 1
ATOM 775 C C . ARG A 1 100 ? 3.040 8.509 -15.709 1.00 97.00 100 ARG A C 1
ATOM 777 O O . ARG A 1 100 ? 2.373 9.478 -15.365 1.00 97.00 100 ARG A O 1
ATOM 784 N N . VAL A 1 101 ? 4.053 8.026 -14.991 1.00 96.31 101 VAL A N 1
ATOM 785 C CA . VAL A 1 101 ? 4.467 8.568 -13.689 1.00 96.31 101 VAL A CA 1
ATOM 786 C C . VAL A 1 101 ? 5.723 9.439 -13.775 1.00 96.31 101 VAL A C 1
ATOM 788 O O . VAL A 1 101 ? 6.314 9.756 -12.749 1.00 96.31 101 VAL A O 1
ATOM 791 N N . GLY A 1 102 ? 6.120 9.860 -14.982 1.00 97.12 102 GLY A N 1
ATOM 792 C CA . GLY A 1 102 ? 7.180 10.853 -15.183 1.00 97.12 102 GLY A CA 1
ATOM 793 C C . GLY A 1 102 ? 8.581 10.288 -15.428 1.00 97.12 102 GLY A C 1
ATOM 794 O O . GLY A 1 102 ? 9.555 11.029 -15.295 1.00 97.12 102 GLY A O 1
ATOM 795 N N . TRP A 1 103 ? 8.713 9.014 -15.810 1.00 97.44 103 TRP A N 1
ATOM 796 C CA . TRP A 1 103 ? 10.013 8.399 -16.114 1.00 97.44 103 TRP A CA 1
ATOM 797 C C . TRP A 1 103 ? 11.011 8.571 -14.948 1.00 97.44 103 TRP A C 1
ATOM 799 O O . TRP A 1 103 ? 10.635 8.471 -13.779 1.00 97.44 103 TRP A O 1
ATOM 809 N N . GLU A 1 104 ? 12.287 8.840 -15.231 1.00 96.56 104 GLU A N 1
ATOM 810 C CA . GLU A 1 104 ? 13.338 9.014 -14.225 1.00 96.56 104 GLU A CA 1
ATOM 811 C C . GLU A 1 104 ? 13.196 10.292 -13.391 1.00 96.56 104 GLU A C 1
ATOM 813 O O . GLU A 1 104 ? 13.860 10.430 -12.362 1.00 96.56 104 GLU A O 1
ATOM 818 N N . THR A 1 105 ? 12.350 11.222 -13.840 1.00 96.31 105 THR A N 1
ATOM 819 C CA . THR A 1 105 ? 11.993 12.442 -13.099 1.00 96.31 105 THR A CA 1
ATOM 820 C C . THR A 1 105 ? 10.835 12.221 -12.130 1.00 96.31 105 THR A C 1
ATOM 822 O O . THR A 1 105 ? 10.615 13.030 -11.233 1.00 96.31 105 THR A O 1
ATOM 825 N N . GLY A 1 106 ? 10.115 11.111 -12.301 1.00 96.44 106 GLY A N 1
ATOM 826 C CA . GLY A 1 106 ? 9.023 10.681 -11.450 1.00 96.44 106 GLY A CA 1
ATOM 827 C C . GLY A 1 106 ? 9.475 10.113 -10.111 1.00 96.44 106 GLY A C 1
ATOM 828 O O . GLY A 1 106 ? 10.648 9.807 -9.889 1.00 96.44 106 GLY A O 1
ATOM 829 N N . TYR A 1 107 ? 8.501 9.880 -9.233 1.00 94.81 107 TYR A N 1
ATOM 830 C CA . TYR A 1 107 ? 8.738 9.399 -7.870 1.00 94.81 107 TYR A CA 1
ATOM 831 C C . TYR A 1 107 ? 9.366 7.997 -7.797 1.00 94.81 107 TYR A C 1
ATOM 833 O O . TYR A 1 107 ? 9.958 7.659 -6.779 1.00 94.81 107 TYR A O 1
ATOM 841 N N . LEU A 1 108 ? 9.278 7.182 -8.857 1.00 97.12 108 LEU A N 1
ATOM 842 C CA . LEU A 1 108 ? 9.922 5.862 -8.915 1.00 97.12 108 LEU A CA 1
ATOM 843 C C . LEU A 1 108 ? 11.435 5.935 -9.177 1.00 97.12 108 LEU A C 1
ATOM 845 O O . LEU A 1 108 ? 12.161 4.999 -8.827 1.00 97.12 108 LEU A O 1
ATOM 849 N N . GLY A 1 109 ? 11.909 7.020 -9.797 1.00 97.50 109 GLY A N 1
ATOM 850 C CA . GLY A 1 109 ? 13.292 7.174 -10.237 1.00 97.50 109 GLY A CA 1
ATOM 851 C C . GLY A 1 109 ? 13.691 6.196 -11.348 1.00 97.50 109 GLY A C 1
ATOM 852 O O . GLY A 1 109 ? 12.868 5.763 -12.154 1.00 97.50 109 GLY A O 1
ATOM 853 N N . TYR A 1 110 ? 14.983 5.870 -11.409 1.00 98.31 110 TYR A N 1
ATOM 854 C CA . TYR A 1 110 ? 15.568 4.999 -12.435 1.00 98.31 110 TYR A CA 1
ATOM 855 C C . TYR A 1 110 ? 15.272 3.509 -12.200 1.00 98.31 110 TYR A C 1
ATOM 857 O O . TYR A 1 110 ? 15.120 3.089 -11.050 1.00 98.31 110 TYR A O 1
ATOM 865 N N . PRO A 1 111 ? 15.275 2.678 -13.259 1.00 98.19 111 PRO A N 1
ATOM 866 C CA . PRO A 1 111 ? 15.293 1.228 -13.108 1.00 98.19 111 PRO A CA 1
ATOM 867 C C . PRO A 1 111 ? 16.610 0.761 -12.473 1.00 98.19 111 PRO A C 1
ATOM 869 O O . PRO A 1 111 ? 17.698 1.145 -12.908 1.00 98.19 111 PRO A O 1
ATOM 872 N N . ILE A 1 112 ? 16.507 -0.110 -11.467 1.00 98.12 112 ILE A N 1
ATOM 873 C CA . ILE A 1 112 ? 17.658 -0.751 -10.804 1.00 98.12 112 ILE A CA 1
ATOM 874 C C . ILE A 1 112 ? 17.899 -2.185 -11.281 1.00 98.12 112 ILE A C 1
ATOM 876 O O . ILE A 1 112 ? 18.881 -2.813 -10.899 1.00 98.12 112 ILE A O 1
ATOM 880 N N . THR A 1 113 ? 17.007 -2.688 -12.131 1.00 98.38 113 THR A N 1
ATOM 881 C CA . THR A 1 113 ? 17.091 -4.000 -12.779 1.00 98.38 113 THR A CA 1
ATOM 882 C C . THR A 1 113 ? 16.651 -3.880 -14.229 1.00 98.38 113 THR A C 1
ATOM 884 O O . THR A 1 113 ? 15.800 -3.043 -14.549 1.00 98.38 113 THR A O 1
ATOM 887 N N . ARG A 1 114 ? 17.185 -4.752 -15.088 1.00 97.44 114 ARG A N 1
ATOM 888 C CA . ARG A 1 114 ? 16.574 -5.095 -16.377 1.00 97.44 114 ARG A CA 1
ATOM 889 C C . ARG A 1 114 ? 15.193 -5.708 -16.162 1.00 97.44 114 ARG A C 1
ATOM 891 O O . ARG A 1 114 ? 14.965 -6.344 -15.137 1.00 97.44 114 ARG A O 1
ATOM 898 N N . GLU A 1 115 ? 14.311 -5.583 -17.150 1.00 97.56 115 GLU A N 1
ATOM 899 C CA . GLU A 1 115 ? 13.020 -6.268 -17.133 1.00 97.56 115 GLU A CA 1
ATOM 900 C C . GLU A 1 115 ? 13.202 -7.792 -17.013 1.00 97.56 115 GLU A C 1
ATOM 902 O O . GLU A 1 115 ? 13.798 -8.436 -17.884 1.00 97.56 115 GLU A O 1
ATOM 907 N N . PHE A 1 116 ? 12.662 -8.385 -15.951 1.00 97.81 116 PHE A N 1
ATOM 908 C CA . PHE A 1 116 ? 12.791 -9.810 -15.653 1.00 97.81 116 PHE A CA 1
ATOM 909 C C . PHE A 1 116 ? 11.430 -10.511 -15.630 1.00 97.81 116 PHE A C 1
ATOM 911 O O . PHE A 1 116 ? 10.378 -9.883 -15.504 1.00 97.81 116 PHE A O 1
ATOM 918 N N . GLY A 1 117 ? 11.448 -11.830 -15.823 1.00 97.81 117 GLY A N 1
ATOM 919 C CA . GLY A 1 117 ? 10.246 -12.657 -15.755 1.00 97.81 117 GLY A CA 1
ATOM 920 C C . GLY A 1 117 ? 9.869 -12.971 -14.311 1.00 97.81 117 GLY A C 1
ATOM 921 O O . GLY A 1 117 ? 10.742 -13.270 -13.500 1.00 97.81 117 GLY A O 1
ATOM 922 N N . VAL A 1 118 ? 8.571 -12.949 -14.025 1.00 97.62 118 VAL A N 1
ATOM 923 C CA . VAL A 1 118 ? 7.978 -13.425 -12.768 1.00 97.62 118 VAL A CA 1
ATOM 924 C C . VAL A 1 118 ? 6.888 -14.444 -13.083 1.00 97.62 118 VAL A C 1
ATOM 926 O O . VAL A 1 118 ? 6.472 -14.583 -14.238 1.00 97.62 118 VAL A O 1
ATOM 929 N N . ASN A 1 119 ? 6.412 -15.183 -12.084 1.00 95.00 119 ASN A N 1
ATOM 930 C CA . ASN A 1 119 ? 5.360 -16.166 -12.320 1.00 95.00 119 ASN A CA 1
ATOM 931 C C . ASN A 1 119 ? 4.072 -15.467 -12.793 1.00 95.00 119 ASN A C 1
ATOM 933 O O . ASN A 1 119 ? 3.476 -14.689 -12.057 1.00 95.00 119 ASN A O 1
ATOM 937 N N . GLY A 1 120 ? 3.655 -15.718 -14.036 1.00 95.94 120 GLY A N 1
ATOM 938 C CA . GLY A 1 120 ? 2.474 -15.082 -14.633 1.00 95.94 120 GLY A CA 1
ATOM 939 C C . GLY A 1 120 ? 2.683 -13.651 -15.147 1.00 95.94 120 GLY A C 1
ATOM 940 O O . GLY A 1 120 ? 1.702 -12.998 -15.513 1.00 95.94 120 GLY A O 1
ATOM 941 N N . GLY A 1 121 ? 3.924 -13.151 -15.213 1.00 97.81 121 GLY A N 1
ATOM 942 C CA . GLY A 1 121 ? 4.162 -11.756 -15.572 1.00 97.81 121 GLY A CA 1
ATOM 943 C C . GLY A 1 121 ? 5.612 -11.357 -15.836 1.00 97.81 121 GLY A C 1
ATOM 944 O O . GLY A 1 121 ? 6.501 -12.186 -16.037 1.00 97.81 121 GLY A O 1
ATOM 945 N N . ARG A 1 122 ? 5.845 -10.043 -15.848 1.00 98.44 122 ARG A N 1
ATOM 946 C CA . ARG A 1 122 ? 7.176 -9.422 -15.955 1.00 98.44 122 ARG A CA 1
ATOM 947 C C . ARG A 1 122 ? 7.277 -8.230 -15.012 1.00 98.44 122 ARG A C 1
ATOM 949 O O . ARG A 1 122 ? 6.249 -7.663 -14.647 1.00 98.44 122 ARG A O 1
ATOM 956 N N . ALA A 1 123 ? 8.487 -7.840 -14.632 1.00 98.62 123 ALA A N 1
ATOM 957 C CA . ALA A 1 123 ? 8.691 -6.725 -13.719 1.00 98.62 123 ALA A CA 1
ATOM 958 C C . ALA A 1 123 ? 10.004 -5.973 -13.962 1.00 98.62 123 ALA A C 1
ATOM 960 O O . ALA A 1 123 ? 10.972 -6.525 -14.483 1.00 98.62 123 ALA A O 1
ATOM 961 N N . ASN A 1 124 ? 10.033 -4.718 -13.514 1.00 98.50 124 ASN A N 1
ATOM 962 C CA . ASN A 1 124 ? 11.250 -3.957 -13.249 1.00 98.50 124 ASN A CA 1
ATOM 963 C C . ASN A 1 124 ? 11.206 -3.449 -11.804 1.00 98.50 124 ASN A C 1
ATOM 965 O O . ASN A 1 124 ? 10.211 -2.865 -11.364 1.00 98.50 124 ASN A O 1
ATOM 969 N N . HIS A 1 125 ? 12.309 -3.599 -11.079 1.00 98.31 125 HIS A N 1
ATOM 970 C CA . HIS A 1 125 ? 12.550 -2.828 -9.865 1.00 98.31 125 HIS A CA 1
ATOM 971 C C . HIS A 1 125 ? 13.112 -1.449 -10.214 1.00 98.31 125 HIS A C 1
ATOM 973 O O . HIS A 1 125 ? 13.963 -1.317 -11.100 1.00 98.31 125 HIS A O 1
ATOM 979 N N . MET A 1 126 ? 12.657 -0.445 -9.471 1.00 98.25 126 MET A N 1
ATOM 980 C CA . MET A 1 126 ? 13.013 0.968 -9.583 1.00 98.25 126 MET A CA 1
ATOM 981 C C . MET A 1 126 ? 13.684 1.423 -8.280 1.00 98.25 126 MET A C 1
ATOM 983 O O . MET A 1 126 ? 13.592 0.725 -7.273 1.00 98.25 126 MET A O 1
ATOM 987 N N . VAL A 1 127 ? 14.328 2.592 -8.271 1.00 96.19 127 VAL A N 1
ATOM 988 C CA . VAL A 1 127 ? 14.993 3.130 -7.065 1.00 96.19 127 VAL A CA 1
ATOM 989 C C . VAL A 1 127 ? 14.043 3.193 -5.865 1.00 96.19 127 VAL A C 1
ATOM 991 O O . VAL A 1 127 ? 14.419 2.770 -4.777 1.00 96.19 127 VAL A O 1
ATOM 994 N N . ALA A 1 128 ? 12.821 3.691 -6.061 1.00 93.00 128 ALA A N 1
ATOM 995 C CA . ALA A 1 128 ? 11.857 3.904 -4.975 1.00 93.00 128 ALA A CA 1
ATOM 996 C C . ALA A 1 128 ? 10.647 2.952 -5.019 1.00 93.00 128 ALA A C 1
ATOM 998 O O . ALA A 1 128 ? 9.660 3.161 -4.314 1.00 93.00 128 ALA A O 1
ATOM 999 N N . GLY A 1 129 ? 10.673 1.927 -5.874 1.00 96.44 129 GLY A N 1
ATOM 1000 C CA . GLY A 1 129 ? 9.500 1.087 -6.087 1.00 96.44 129 GLY A CA 1
ATOM 1001 C C . GLY A 1 129 ? 9.708 -0.027 -7.100 1.00 96.44 129 GLY A C 1
ATOM 1002 O O . GLY A 1 129 ? 10.809 -0.524 -7.330 1.00 96.44 129 GLY A O 1
ATOM 1003 N N . SER A 1 130 ? 8.625 -0.493 -7.700 1.00 98.50 130 SER A N 1
ATOM 1004 C CA . SER A 1 130 ? 8.634 -1.517 -8.743 1.00 98.50 130 SER A CA 1
ATOM 1005 C C . SER A 1 130 ? 7.437 -1.358 -9.657 1.00 98.50 130 SER A C 1
ATOM 1007 O O . SER A 1 130 ? 6.421 -0.802 -9.255 1.00 98.50 130 SER A O 1
ATOM 1009 N N . ILE A 1 131 ? 7.547 -1.869 -10.875 1.00 98.75 131 ILE A N 1
ATOM 1010 C CA . ILE A 1 131 ? 6.429 -1.964 -11.808 1.00 98.75 131 ILE A CA 1
ATOM 1011 C C . ILE A 1 131 ? 6.297 -3.423 -12.212 1.00 98.75 131 ILE A C 1
ATOM 1013 O O . ILE A 1 131 ? 7.263 -4.023 -12.681 1.00 98.75 131 ILE A O 1
ATOM 1017 N N . TYR A 1 132 ? 5.104 -3.976 -12.024 1.00 98.69 132 TYR A N 1
ATOM 1018 C CA . TYR A 1 132 ? 4.771 -5.355 -12.358 1.00 98.69 132 TYR A CA 1
ATOM 1019 C C . TYR A 1 132 ? 3.688 -5.377 -13.422 1.00 98.69 132 TYR A C 1
ATOM 1021 O O . TYR A 1 132 ? 2.715 -4.631 -13.352 1.00 98.69 132 TYR A O 1
ATOM 1029 N N . TYR A 1 133 ? 3.860 -6.257 -14.398 1.00 98.62 133 TYR A N 1
ATOM 1030 C CA . TYR A 1 133 ? 2.906 -6.538 -15.453 1.00 98.62 133 TYR A CA 1
ATOM 1031 C C . TYR A 1 133 ? 2.371 -7.959 -15.315 1.00 98.62 133 TYR A C 1
ATOM 1033 O O . TYR A 1 133 ? 3.153 -8.905 -15.226 1.00 98.62 133 TYR A O 1
ATOM 1041 N N . SER A 1 134 ? 1.050 -8.106 -15.409 1.00 98.38 134 SER A N 1
ATOM 1042 C CA . SER A 1 134 ? 0.392 -9.377 -15.721 1.00 98.38 134 SER A CA 1
ATOM 1043 C C . SER A 1 134 ? -0.584 -9.195 -16.882 1.00 98.38 134 SER A C 1
ATOM 1045 O O . SER A 1 134 ? -1.068 -8.089 -17.136 1.00 98.38 134 SER A O 1
ATOM 1047 N N . ALA A 1 135 ? -0.931 -10.287 -17.564 1.00 97.62 135 ALA A N 1
ATOM 1048 C CA . ALA A 1 135 ? -1.953 -10.245 -18.611 1.00 97.62 135 ALA A CA 1
ATOM 1049 C C . ALA A 1 135 ? -3.329 -9.805 -18.073 1.00 97.62 135 ALA A C 1
ATOM 1051 O O . ALA A 1 135 ? -4.086 -9.160 -18.792 1.00 97.62 135 ALA A O 1
ATOM 1052 N N . ALA A 1 136 ? -3.636 -10.125 -16.811 1.00 96.62 136 ALA A N 1
ATOM 1053 C CA . ALA A 1 136 ? -4.924 -9.823 -16.191 1.00 96.62 136 ALA A CA 1
ATOM 1054 C C . ALA A 1 136 ? -5.045 -8.361 -15.734 1.00 96.62 136 ALA A C 1
ATOM 1056 O O . ALA A 1 136 ? -6.116 -7.773 -15.845 1.00 96.62 136 ALA A O 1
ATOM 1057 N N . THR A 1 137 ? -3.965 -7.773 -15.210 1.00 96.69 137 THR A N 1
ATOM 1058 C CA . THR A 1 137 ? -4.007 -6.452 -14.554 1.00 96.69 137 THR A CA 1
ATOM 1059 C C . THR A 1 137 ? -3.275 -5.352 -15.322 1.00 96.69 137 THR A C 1
ATOM 1061 O O . THR A 1 137 ? -3.413 -4.168 -15.001 1.00 96.69 137 THR A O 1
ATOM 1064 N N . GLY A 1 138 ? -2.514 -5.702 -16.361 1.00 98.25 138 GLY A N 1
ATOM 1065 C CA . GLY A 1 138 ? -1.612 -4.775 -17.038 1.00 98.25 138 GLY A CA 1
ATOM 1066 C C . GLY A 1 138 ? -0.423 -4.380 -16.157 1.00 98.25 138 GLY A C 1
ATOM 1067 O O . GLY A 1 138 ? -0.142 -5.023 -15.150 1.00 98.25 138 GLY A O 1
ATOM 1068 N N . ALA A 1 139 ? 0.307 -3.337 -16.563 1.00 98.44 139 ALA A N 1
ATOM 1069 C CA . ALA A 1 139 ? 1.490 -2.858 -15.847 1.00 98.44 139 ALA A CA 1
ATOM 1070 C C . ALA A 1 139 ? 1.112 -1.810 -14.795 1.00 98.44 139 ALA A C 1
ATOM 1072 O O . ALA A 1 139 ? 0.564 -0.765 -15.164 1.00 98.44 139 ALA A O 1
ATOM 1073 N N . LYS A 1 140 ? 1.421 -2.095 -13.526 1.00 98.62 140 LYS A N 1
ATOM 1074 C CA . LYS A 1 140 ? 1.093 -1.278 -12.352 1.00 98.62 140 LYS A CA 1
ATOM 1075 C C . LYS A 1 140 ? 2.304 -1.048 -11.455 1.00 98.62 140 LYS A C 1
ATOM 1077 O O . LYS A 1 140 ? 3.127 -1.952 -11.288 1.00 98.62 140 LYS A O 1
ATOM 1082 N N . ASN A 1 141 ? 2.417 0.156 -10.897 1.00 98.06 141 ASN A N 1
ATOM 1083 C CA . ASN A 1 141 ? 3.490 0.510 -9.970 1.00 98.06 141 ASN A CA 1
ATOM 1084 C C . ASN A 1 141 ? 3.126 0.229 -8.511 1.00 98.06 141 ASN A C 1
ATOM 1086 O O . ASN A 1 141 ? 1.993 0.462 -8.111 1.00 98.06 141 ASN A O 1
ATOM 1090 N N . VAL A 1 142 ? 4.122 -0.207 -7.741 1.00 97.44 142 VAL A N 1
ATOM 1091 C CA . VAL A 1 142 ? 4.085 -0.400 -6.288 1.00 97.44 142 VAL A CA 1
ATOM 1092 C C . VAL A 1 142 ? 5.291 0.332 -5.692 1.00 97.44 142 VAL A C 1
ATOM 1094 O O . VAL A 1 142 ? 6.433 0.010 -6.032 1.00 97.44 142 VAL A O 1
ATOM 1097 N N . TRP A 1 143 ? 5.070 1.328 -4.834 1.00 92.81 143 TRP A N 1
ATOM 1098 C CA . TRP A 1 143 ? 6.129 2.174 -4.248 1.00 92.81 143 TRP A CA 1
ATOM 1099 C C . TRP A 1 143 ? 5.871 2.478 -2.769 1.00 92.81 143 TRP A C 1
ATOM 1101 O O . TRP A 1 143 ? 4.863 2.038 -2.222 1.00 92.81 143 TRP A O 1
ATOM 1111 N N . LEU A 1 144 ? 6.787 3.211 -2.123 1.00 87.62 144 LEU A N 1
ATOM 1112 C CA . LEU A 1 144 ? 6.811 3.423 -0.663 1.00 87.62 144 LEU A CA 1
ATOM 1113 C C . LEU A 1 144 ? 6.935 2.092 0.104 1.00 87.62 144 LEU A C 1
ATOM 1115 O O . LEU A 1 144 ? 7.192 1.041 -0.488 1.00 87.62 144 LEU A O 1
ATOM 1119 N N . GLY A 1 145 ? 6.719 2.117 1.422 1.00 84.06 145 GLY A N 1
ATOM 1120 C CA . GLY A 1 145 ? 6.759 0.908 2.253 1.00 84.06 145 GLY A CA 1
ATOM 1121 C C . GLY A 1 145 ? 5.673 -0.123 1.921 1.00 84.06 145 GLY A C 1
ATOM 1122 O O . GLY A 1 145 ? 5.758 -1.258 2.373 1.00 84.06 145 GLY A O 1
ATOM 1123 N N . ILE A 1 146 ? 4.692 0.208 1.069 1.00 88.00 146 ILE A N 1
ATOM 1124 C CA . ILE A 1 146 ? 3.759 -0.781 0.498 1.00 88.00 146 ILE A CA 1
ATOM 1125 C C . ILE A 1 146 ? 4.529 -1.884 -0.228 1.00 88.00 146 ILE A C 1
ATOM 1127 O O . ILE A 1 146 ? 4.193 -3.060 -0.096 1.00 88.00 146 ILE A O 1
ATOM 1131 N N . ARG A 1 147 ? 5.560 -1.514 -1.001 1.00 92.38 147 ARG A N 1
ATOM 1132 C CA . ARG A 1 147 ? 6.374 -2.484 -1.735 1.00 92.38 147 ARG A CA 1
ATOM 1133 C C . ARG A 1 147 ? 7.051 -3.459 -0.785 1.00 92.38 147 ARG A C 1
ATOM 1135 O O . ARG A 1 147 ? 7.100 -4.641 -1.101 1.00 92.38 147 ARG A O 1
ATOM 1142 N N . ASP A 1 148 ? 7.552 -2.970 0.341 1.00 87.56 148 ASP A N 1
ATOM 1143 C CA . ASP A 1 148 ? 8.277 -3.788 1.309 1.00 87.56 148 ASP A CA 1
ATOM 1144 C C . ASP A 1 148 ? 7.313 -4.729 2.046 1.00 87.56 148 ASP A C 1
ATOM 1146 O O . ASP A 1 148 ? 7.563 -5.927 2.110 1.00 87.56 148 ASP A O 1
ATOM 1150 N N . VAL A 1 149 ? 6.129 -4.245 2.443 1.00 84.81 149 VAL A N 1
ATOM 1151 C CA . VAL A 1 149 ? 5.054 -5.104 2.982 1.00 84.81 149 VAL A CA 1
ATOM 1152 C C . VAL A 1 149 ? 4.652 -6.191 1.981 1.00 84.81 149 VAL A C 1
ATOM 1154 O O . VAL A 1 149 ? 4.475 -7.357 2.337 1.00 84.81 149 VAL A O 1
ATOM 1157 N N . TRP A 1 150 ? 4.506 -5.830 0.706 1.00 90.62 150 TRP A N 1
ATOM 1158 C CA . TRP A 1 150 ? 4.178 -6.794 -0.336 1.00 90.62 150 TRP A CA 1
ATOM 1159 C C . TRP A 1 150 ? 5.320 -7.796 -0.574 1.00 90.62 150 TRP A C 1
ATOM 1161 O O . TRP A 1 150 ? 5.061 -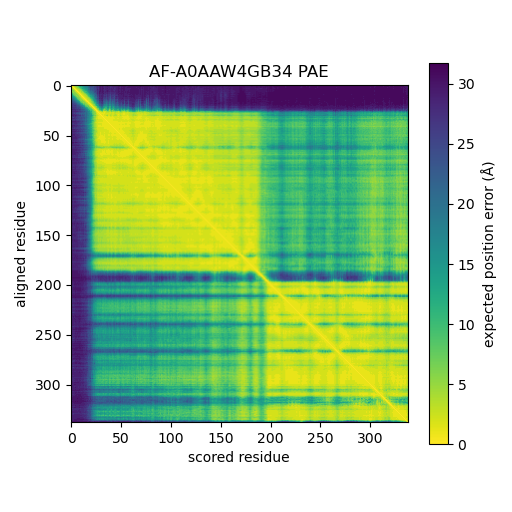8.993 -0.723 1.00 90.62 150 TRP A O 1
ATOM 1171 N N . ALA A 1 151 ? 6.572 -7.342 -0.533 1.00 91.00 151 ALA A N 1
ATOM 1172 C CA . ALA A 1 151 ? 7.757 -8.186 -0.628 1.00 91.00 151 ALA A CA 1
ATOM 1173 C C . ALA A 1 151 ? 7.815 -9.224 0.499 1.00 91.00 151 ALA A C 1
ATOM 1175 O O . ALA A 1 151 ? 7.936 -10.420 0.224 1.00 91.00 151 ALA A O 1
ATOM 1176 N N . ASP A 1 152 ? 7.638 -8.779 1.744 1.00 85.31 152 ASP A N 1
ATOM 1177 C CA . ASP A 1 152 ? 7.633 -9.626 2.941 1.00 85.31 152 ASP A CA 1
ATOM 1178 C C . ASP A 1 152 ? 6.472 -10.629 2.930 1.00 85.31 152 ASP A C 1
ATOM 1180 O O . ASP A 1 152 ? 6.573 -11.731 3.470 1.00 85.31 152 ASP A O 1
ATOM 1184 N N . SER A 1 153 ? 5.377 -10.290 2.245 1.00 84.25 153 SER A N 1
ATOM 1185 C CA . SER A 1 153 ? 4.243 -11.193 2.033 1.00 84.25 153 SER A CA 1
ATOM 1186 C C . SER A 1 153 ? 4.446 -12.228 0.912 1.00 84.25 153 SER A C 1
ATOM 1188 O O . SER A 1 153 ? 3.541 -13.028 0.655 1.00 84.25 153 SER A O 1
ATOM 1190 N N . GLY A 1 154 ? 5.603 -12.223 0.239 1.00 91.50 154 GLY A N 1
ATOM 1191 C CA . GLY A 1 154 ? 5.950 -13.160 -0.833 1.00 91.50 154 GLY A CA 1
ATOM 1192 C C . GLY A 1 154 ? 5.679 -12.663 -2.258 1.00 91.50 154 GLY A C 1
ATOM 1193 O O . GLY A 1 154 ? 5.538 -13.490 -3.164 1.00 91.50 154 GLY A O 1
ATOM 1194 N N . TRP A 1 155 ? 5.606 -11.345 -2.477 1.00 95.50 155 TRP A N 1
ATOM 1195 C CA . TRP A 1 155 ? 5.410 -10.721 -3.795 1.00 95.50 155 TRP A CA 1
ATOM 1196 C C . TRP A 1 155 ? 4.160 -11.247 -4.534 1.00 95.50 155 TRP A C 1
ATOM 1198 O O . TRP A 1 155 ? 3.121 -11.521 -3.926 1.00 95.50 155 TRP A O 1
ATOM 1208 N N . GLU A 1 156 ? 4.235 -11.413 -5.859 1.00 96.56 156 GLU A N 1
ATOM 1209 C CA . GLU A 1 156 ? 3.145 -11.910 -6.702 1.00 96.56 156 GLU A CA 1
ATOM 1210 C C . GLU A 1 156 ? 2.778 -13.376 -6.426 1.00 96.56 156 GLU A C 1
ATOM 1212 O O . GLU A 1 156 ? 1.680 -13.822 -6.764 1.00 96.56 156 GLU A O 1
ATOM 1217 N N . ASN A 1 157 ? 3.666 -14.129 -5.773 1.00 95.62 157 ASN A N 1
ATOM 1218 C CA . ASN A 1 157 ? 3.396 -15.506 -5.357 1.00 95.62 157 ASN A CA 1
ATOM 1219 C C . ASN A 1 157 ? 2.663 -15.566 -4.008 1.00 95.62 157 ASN A C 1
ATOM 1221 O O . ASN A 1 157 ? 1.971 -16.549 -3.725 1.00 95.62 157 ASN A O 1
ATOM 1225 N N . GLY A 1 158 ? 2.764 -14.497 -3.217 1.00 89.94 158 GLY A N 1
ATOM 1226 C CA . GLY A 1 158 ? 2.183 -14.341 -1.892 1.00 89.94 158 GLY A CA 1
ATOM 1227 C C . GLY A 1 158 ? 0.661 -14.232 -1.865 1.00 89.94 158 GLY A C 1
ATOM 1228 O O . GLY A 1 158 ? -0.036 -14.481 -2.855 1.00 89.94 158 GLY A O 1
ATOM 1229 N N . ARG A 1 159 ? 0.131 -13.844 -0.700 1.00 86.19 159 ARG A N 1
ATOM 1230 C CA . ARG A 1 159 ? -1.320 -13.688 -0.483 1.00 86.19 159 ARG A CA 1
ATOM 1231 C C . ARG A 1 159 ? -1.942 -12.604 -1.362 1.00 86.19 159 ARG A C 1
ATOM 1233 O O . ARG A 1 159 ? -3.053 -12.791 -1.839 1.00 86.19 159 ARG A O 1
ATOM 1240 N N . PHE A 1 160 ? -1.220 -11.510 -1.616 1.00 89.88 160 PHE A N 1
ATOM 1241 C CA . PHE A 1 160 ? -1.764 -10.360 -2.341 1.00 89.88 160 PHE A CA 1
ATOM 1242 C C . PHE A 1 160 ? -1.767 -10.537 -3.866 1.00 89.88 160 PHE A C 1
ATOM 1244 O O . PHE A 1 160 ? -2.609 -9.941 -4.525 1.00 89.88 160 PHE A O 1
ATOM 1251 N N . LYS A 1 161 ? -0.916 -11.398 -4.443 1.00 95.94 161 LYS A N 1
ATOM 1252 C CA . LYS A 1 161 ? -0.802 -11.596 -5.907 1.00 95.94 161 LYS A CA 1
ATOM 1253 C C . LYS A 1 161 ? -0.389 -10.313 -6.647 1.00 95.94 161 LYS A C 1
ATOM 1255 O O . LYS A 1 161 ? 0.390 -9.533 -6.103 1.00 95.94 161 LYS A O 1
ATOM 1260 N N . PHE A 1 162 ? -0.817 -10.121 -7.900 1.00 98.00 162 PHE A N 1
ATOM 1261 C CA . PHE A 1 162 ? -0.419 -8.962 -8.704 1.00 98.00 162 PHE A CA 1
ATOM 1262 C C . PHE A 1 162 ? -1.171 -7.684 -8.310 1.00 98.00 162 PHE A C 1
ATOM 1264 O O . PHE A 1 162 ? -2.350 -7.755 -7.953 1.00 98.00 162 PHE A O 1
ATOM 1271 N N . PRO A 1 163 ? -0.533 -6.506 -8.446 1.00 98.00 163 PRO A N 1
ATOM 1272 C CA . PRO A 1 163 ? -1.216 -5.223 -8.318 1.00 98.00 163 PRO A CA 1
ATOM 1273 C C . PRO A 1 163 ? -2.287 -5.057 -9.404 1.00 98.00 163 PRO A C 1
ATOM 1275 O O . PRO A 1 163 ? -2.076 -5.422 -10.567 1.00 98.00 163 PRO A O 1
ATOM 1278 N N . THR A 1 164 ? -3.438 -4.502 -9.024 1.00 97.31 164 THR A N 1
ATOM 1279 C CA . THR A 1 164 ? -4.594 -4.256 -9.906 1.00 97.31 164 THR A CA 1
ATOM 1280 C C . THR A 1 164 ? -4.715 -2.795 -10.321 1.00 97.31 164 THR A C 1
ATOM 1282 O O . THR A 1 164 ? -5.187 -2.518 -11.424 1.00 97.31 164 THR A O 1
ATOM 1285 N N . GLU A 1 165 ? -4.210 -1.876 -9.499 1.00 95.50 165 GLU A N 1
ATOM 1286 C CA . GLU A 1 165 ? -4.158 -0.432 -9.746 1.00 95.50 165 GLU A CA 1
ATOM 1287 C C . GLU A 1 165 ? -2.746 0.118 -9.543 1.00 95.50 165 GLU A C 1
ATOM 1289 O O . GLU A 1 165 ? -1.855 -0.589 -9.089 1.00 95.50 165 GLU A O 1
ATOM 1294 N N . ASP A 1 166 ? -2.507 1.359 -9.952 1.00 96.31 166 ASP A N 1
ATOM 1295 C CA . ASP A 1 166 ? -1.281 2.065 -9.584 1.00 96.31 166 ASP A CA 1
ATOM 1296 C C . ASP A 1 166 ? -1.409 2.498 -8.114 1.00 96.31 166 ASP A C 1
ATOM 1298 O O . ASP A 1 166 ? -2.517 2.814 -7.675 1.00 96.31 166 ASP A O 1
ATOM 1302 N N . THR A 1 167 ? -0.314 2.519 -7.344 1.00 93.69 167 THR A N 1
ATOM 1303 C CA . THR A 1 167 ? -0.383 3.007 -5.956 1.00 93.69 167 THR A CA 1
ATOM 1304 C C . THR A 1 167 ? -1.007 4.399 -5.926 1.00 93.69 167 THR A C 1
ATOM 1306 O O . THR A 1 167 ? -0.558 5.316 -6.618 1.00 93.69 167 THR A O 1
ATOM 1309 N N . ARG A 1 168 ? -2.024 4.563 -5.086 1.00 89.75 168 ARG A N 1
ATOM 1310 C CA . ARG A 1 168 ? -2.867 5.755 -5.021 1.00 89.75 168 ARG A CA 1
ATOM 1311 C C . ARG A 1 168 ? -2.844 6.361 -3.630 1.00 89.75 168 ARG A C 1
ATOM 1313 O O . ARG A 1 168 ? -2.671 5.658 -2.639 1.00 89.75 168 ARG A O 1
ATOM 1320 N N . THR A 1 169 ? -3.064 7.663 -3.536 1.00 83.12 169 THR A N 1
ATOM 1321 C CA . THR A 1 169 ? -3.448 8.271 -2.262 1.00 83.12 169 THR A CA 1
ATOM 1322 C C . THR A 1 169 ? -4.902 7.930 -1.939 1.00 83.12 169 THR A C 1
ATOM 1324 O O . THR A 1 169 ? -5.764 7.849 -2.815 1.00 83.12 169 THR A O 1
ATOM 1327 N N . THR A 1 170 ? -5.186 7.742 -0.658 1.00 73.75 170 THR A N 1
ATOM 1328 C CA . THR A 1 170 ? -6.525 7.812 -0.072 1.00 73.75 170 THR A CA 1
ATOM 1329 C C . THR A 1 170 ? -6.673 9.127 0.698 1.00 73.75 170 THR A C 1
ATOM 1331 O O . THR A 1 170 ? -5.822 10.017 0.643 1.00 73.75 170 THR A O 1
ATOM 1334 N N . THR A 1 171 ? -7.764 9.266 1.450 1.00 71.38 171 THR A N 1
ATOM 1335 C CA . THR A 1 171 ? -7.948 10.359 2.409 1.00 71.38 171 THR A CA 1
ATOM 1336 C C . THR A 1 171 ? -6.886 10.322 3.526 1.00 71.38 171 THR A C 1
ATOM 1338 O O . THR A 1 171 ? -6.292 9.280 3.811 1.00 71.38 171 THR A O 1
ATOM 1341 N N . CYS A 1 172 ? -6.633 11.477 4.158 1.00 71.19 172 CYS A N 1
ATOM 1342 C CA . CYS A 1 172 ? -5.775 11.643 5.348 1.00 71.19 172 CYS A CA 1
ATOM 1343 C C . CYS A 1 172 ? -4.337 11.116 5.243 1.00 71.19 172 CYS A C 1
ATOM 1345 O O . CYS A 1 172 ? -3.798 10.544 6.195 1.00 71.19 172 CYS A O 1
ATOM 1347 N N . SER A 1 173 ? -3.703 11.365 4.094 1.00 76.38 173 SER A N 1
ATOM 1348 C CA . SER A 1 173 ? -2.289 11.044 3.842 1.00 76.38 173 SER A CA 1
ATOM 1349 C C . SER A 1 173 ? -1.958 9.556 3.984 1.00 76.38 173 SER A C 1
ATOM 1351 O O . SER A 1 173 ? -0.813 9.186 4.242 1.00 76.38 173 SER A O 1
ATOM 1353 N N . VAL A 1 174 ? -2.968 8.704 3.816 1.00 79.25 174 VAL A N 1
ATOM 1354 C CA . VAL A 1 174 ? -2.794 7.267 3.635 1.00 79.25 174 VAL A CA 1
ATOM 1355 C C . VAL A 1 174 ? -2.639 7.006 2.131 1.00 79.25 174 VAL A C 1
ATOM 1357 O O . VAL A 1 174 ? -3.257 7.654 1.293 1.00 79.25 174 VAL A O 1
ATOM 1360 N N . TRP A 1 175 ? -1.752 6.094 1.789 1.00 85.88 175 TRP A N 1
ATOM 1361 C CA . TRP A 1 175 ? -1.490 5.526 0.483 1.00 85.88 175 TRP A CA 1
ATOM 1362 C C . TRP A 1 175 ? -2.068 4.119 0.457 1.00 85.88 175 TRP A C 1
ATOM 1364 O O . TRP A 1 175 ? -2.079 3.425 1.471 1.00 85.88 175 TRP A O 1
ATOM 1374 N N . ALA A 1 176 ? -2.538 3.695 -0.701 1.00 86.75 176 ALA A N 1
ATOM 1375 C CA . ALA A 1 176 ? -3.131 2.394 -0.908 1.00 86.75 176 ALA A CA 1
ATOM 1376 C C . ALA A 1 176 ? -2.603 1.771 -2.189 1.00 86.75 176 ALA A C 1
ATOM 1378 O O . ALA A 1 176 ? -2.368 2.449 -3.190 1.00 86.75 176 ALA A O 1
ATOM 1379 N N . GLN A 1 177 ? -2.481 0.457 -2.157 1.00 92.19 177 GLN A N 1
ATOM 1380 C CA . GLN A 1 177 ? -2.208 -0.359 -3.314 1.00 92.19 177 GLN A CA 1
ATOM 1381 C C . GLN A 1 177 ? -3.166 -1.533 -3.308 1.00 92.19 177 GLN A C 1
ATOM 1383 O O . GLN A 1 177 ? -3.125 -2.380 -2.415 1.00 92.19 177 GLN A O 1
ATOM 1388 N N . ASP A 1 178 ? -4.005 -1.583 -4.331 1.00 91.69 178 ASP A N 1
ATOM 1389 C CA . ASP A 1 178 ? -4.900 -2.702 -4.547 1.00 91.69 178 ASP A CA 1
ATOM 1390 C C . ASP A 1 178 ? -4.160 -3.802 -5.315 1.00 91.69 178 ASP A C 1
ATOM 1392 O O . ASP A 1 178 ? -3.432 -3.546 -6.285 1.00 91.69 178 ASP A O 1
ATOM 1396 N N . PHE A 1 179 ? -4.331 -5.031 -4.843 1.00 94.75 179 PHE A N 1
ATOM 1397 C CA . PHE A 1 179 ? -3.854 -6.254 -5.463 1.00 94.75 179 PHE A CA 1
ATOM 1398 C C . PHE A 1 179 ? -5.019 -7.233 -5.635 1.00 94.75 179 PHE A C 1
ATOM 1400 O O . PHE A 1 179 ? -6.083 -7.079 -5.035 1.00 94.75 179 PHE A O 1
ATOM 1407 N N . GLN A 1 180 ? -4.829 -8.283 -6.435 1.00 94.25 180 GLN A N 1
ATOM 1408 C CA . GLN A 1 180 ? -5.891 -9.275 -6.659 1.00 94.25 180 GLN A CA 1
ATOM 1409 C C . GLN A 1 180 ? -6.312 -9.989 -5.362 1.00 94.25 180 GLN A C 1
ATOM 1411 O O . GLN A 1 180 ? -7.457 -10.412 -5.242 1.00 94.25 180 GLN A O 1
ATOM 1416 N N . GLY A 1 181 ? -5.390 -10.138 -4.409 1.00 84.19 181 GLY A N 1
ATOM 1417 C CA . GLY A 1 181 ? -5.601 -10.775 -3.109 1.00 84.19 181 GLY A CA 1
ATOM 1418 C C . GLY A 1 181 ? -5.810 -9.797 -1.950 1.00 84.19 181 GLY A C 1
ATOM 1419 O O . GLY A 1 181 ? -5.584 -10.170 -0.801 1.00 84.19 181 GLY A O 1
ATOM 1420 N N . GLY A 1 182 ? -6.184 -8.545 -2.233 1.00 83.06 182 GLY A N 1
ATOM 1421 C CA . GLY A 1 182 ? -6.519 -7.535 -1.224 1.00 83.06 182 GLY A CA 1
ATOM 1422 C C . GLY A 1 182 ? -5.693 -6.256 -1.335 1.00 83.06 182 GLY A C 1
ATOM 1423 O O . GLY A 1 182 ? -4.929 -6.068 -2.277 1.00 83.06 182 GLY A O 1
ATOM 1424 N N . THR A 1 183 ? -5.845 -5.374 -0.352 1.00 84.69 183 THR A N 1
ATOM 1425 C CA . THR A 1 183 ? -5.250 -4.031 -0.370 1.00 84.69 183 THR A CA 1
ATOM 1426 C C . THR A 1 183 ? -4.150 -3.904 0.678 1.00 84.69 183 THR A C 1
ATOM 1428 O O . THR A 1 183 ? -4.299 -4.335 1.827 1.00 84.69 183 THR A O 1
ATOM 1431 N N . VAL A 1 184 ? -3.046 -3.265 0.292 1.00 82.88 184 VAL A N 1
ATOM 1432 C CA . VAL A 1 184 ? -2.022 -2.789 1.223 1.00 82.88 184 VAL A CA 1
ATOM 1433 C C . VAL A 1 184 ? -2.173 -1.292 1.418 1.00 82.88 184 VAL A C 1
ATOM 1435 O O . VAL A 1 184 ? -2.220 -0.538 0.450 1.00 82.88 184 VAL A O 1
ATOM 1438 N N . LEU A 1 185 ? -2.252 -0.868 2.674 1.00 81.62 185 LEU A N 1
ATOM 1439 C CA . LEU A 1 185 ? -2.339 0.533 3.064 1.00 81.62 185 LEU A CA 1
ATOM 1440 C C . LEU A 1 185 ? -1.002 0.973 3.689 1.00 81.62 185 LEU A C 1
ATOM 1442 O O . LEU A 1 185 ? -0.308 0.170 4.306 1.00 81.62 185 LEU A O 1
ATOM 1446 N N . TYR A 1 186 ? -0.623 2.236 3.499 1.00 78.88 186 TYR A N 1
ATOM 1447 C CA . TYR A 1 186 ? 0.621 2.834 3.994 1.00 78.88 186 TYR A CA 1
ATOM 1448 C C . TYR A 1 186 ? 0.411 4.302 4.385 1.00 78.88 186 TYR A C 1
ATOM 1450 O O . TYR A 1 186 ? -0.375 5.001 3.779 1.00 78.88 186 TYR A O 1
ATOM 1458 N N . LYS A 1 187 ? 1.098 4.819 5.395 1.00 76.19 187 LYS A N 1
ATOM 1459 C CA . LYS A 1 187 ? 0.936 6.175 5.941 1.00 76.19 187 LYS A CA 1
ATOM 1460 C C . LYS A 1 187 ? 2.309 6.551 6.422 1.00 76.19 187 LYS A C 1
ATOM 1462 O O . LYS A 1 187 ? 2.871 5.876 7.284 1.00 76.19 187 LYS A O 1
ATOM 1467 N N . ASP A 1 188 ? 2.850 7.599 5.833 1.00 68.12 188 ASP A N 1
ATOM 1468 C CA . ASP A 1 188 ? 4.155 8.078 6.231 1.00 68.12 188 ASP A CA 1
ATOM 1469 C C . ASP A 1 188 ? 4.023 8.851 7.548 1.00 68.12 188 ASP A C 1
ATOM 1471 O O . ASP A 1 188 ? 3.418 9.921 7.600 1.00 68.12 188 ASP A O 1
ATOM 1475 N N . SER A 1 189 ? 4.530 8.269 8.633 1.00 64.19 189 SER A N 1
ATOM 1476 C CA . SER A 1 189 ? 4.608 8.902 9.953 1.00 64.19 189 SER A CA 1
ATOM 1477 C C . SER A 1 189 ? 5.935 9.640 10.181 1.00 64.19 189 SER A C 1
ATOM 1479 O O . SER A 1 189 ? 6.167 10.139 11.280 1.00 64.19 189 SER A O 1
ATOM 1481 N N . GLY A 1 190 ? 6.819 9.710 9.175 1.00 56.59 190 GLY A N 1
ATOM 1482 C CA . GLY A 1 190 ? 8.123 10.377 9.264 1.00 56.59 190 GLY A CA 1
ATOM 1483 C C . GLY A 1 190 ? 9.248 9.536 9.884 1.00 56.59 190 GLY A C 1
ATOM 1484 O O . GLY A 1 190 ? 10.387 9.989 9.931 1.00 56.59 190 GLY A O 1
ATOM 1485 N N . VAL A 1 191 ? 8.967 8.302 10.322 1.00 49.97 191 VAL A N 1
ATOM 1486 C CA . VAL A 1 191 ? 9.955 7.347 10.875 1.00 49.97 191 VAL A CA 1
ATOM 1487 C C . VAL A 1 191 ? 10.167 6.120 9.977 1.00 49.97 191 VAL A C 1
ATOM 1489 O O . VAL A 1 191 ? 10.442 5.025 10.457 1.00 49.97 191 VAL A O 1
ATOM 1492 N N . GLY A 1 192 ? 10.041 6.295 8.657 1.00 45.94 192 GLY A N 1
ATOM 1493 C CA . GLY A 1 192 ? 10.229 5.205 7.690 1.00 45.94 192 GLY A CA 1
ATOM 1494 C C . GLY A 1 192 ? 9.020 4.278 7.576 1.00 45.94 192 GLY A C 1
ATOM 1495 O O . GLY A 1 192 ? 9.200 3.082 7.397 1.00 45.94 192 GLY A O 1
ATOM 1496 N N . GLY A 1 193 ? 7.818 4.853 7.721 1.00 51.38 193 GLY A N 1
ATOM 1497 C CA . GLY A 1 193 ? 6.507 4.238 7.504 1.00 51.38 193 GLY A CA 1
ATOM 1498 C C . GLY A 1 193 ? 6.400 2.745 7.807 1.00 51.38 193 GLY A C 1
ATOM 1499 O O . GLY A 1 193 ? 6.553 1.900 6.934 1.00 51.38 193 GLY A O 1
ATOM 1500 N N . TYR A 1 194 ? 6.010 2.434 9.037 1.00 49.88 194 TYR A N 1
ATOM 1501 C CA . TYR A 1 194 ? 5.473 1.126 9.382 1.00 49.88 194 TYR A CA 1
ATOM 1502 C C . TYR A 1 194 ? 3.985 1.265 9.670 1.00 49.88 194 TYR A C 1
ATOM 1504 O O . TYR A 1 194 ? 3.554 2.112 10.456 1.00 49.88 194 TYR A O 1
ATOM 1512 N N . PHE A 1 195 ? 3.198 0.413 9.019 1.00 57.59 195 PHE A N 1
ATOM 1513 C CA . PHE A 1 195 ? 1.859 0.083 9.479 1.00 57.59 195 PHE A CA 1
ATOM 1514 C C . PHE A 1 195 ? 2.011 -0.803 10.696 1.00 57.59 195 PHE A C 1
ATOM 1516 O O . PHE A 1 195 ? 2.926 -1.611 10.745 1.00 57.59 195 PHE A O 1
ATOM 1523 N N . LEU A 1 196 ? 1.092 -0.657 11.642 1.00 54.69 196 LEU A N 1
ATOM 1524 C CA . LEU A 1 196 ? 1.009 -1.362 12.916 1.00 54.69 196 LEU A CA 1
ATOM 1525 C C . LEU A 1 196 ? 1.630 -0.564 14.072 1.00 54.69 196 LEU A C 1
ATOM 1527 O O . LEU A 1 196 ? 2.730 -0.871 14.529 1.00 54.69 196 LEU A O 1
ATOM 1531 N N . PRO A 1 197 ? 0.865 0.380 14.659 1.00 59.75 197 PRO A N 1
ATOM 1532 C CA . PRO A 1 197 ? 0.953 0.584 16.097 1.00 59.75 197 PRO A CA 1
ATOM 1533 C C . PRO A 1 197 ? 1.064 -0.774 16.800 1.00 59.75 197 PRO A C 1
ATOM 1535 O O . PRO A 1 197 ? 0.417 -1.758 16.392 1.00 59.75 197 PRO A O 1
ATOM 1538 N N . GLY A 1 198 ? 1.882 -0.821 17.853 1.00 73.50 198 GLY A N 1
ATOM 1539 C CA . GLY A 1 198 ? 1.839 -1.935 18.790 1.00 73.50 198 GLY A CA 1
ATOM 1540 C C . GLY A 1 198 ? 0.382 -2.211 19.162 1.00 73.50 198 GLY A C 1
ATOM 1541 O O . GLY A 1 198 ? -0.405 -1.284 19.323 1.00 73.50 198 GLY A O 1
ATOM 1542 N N . ASN A 1 199 ? 0.018 -3.483 19.215 1.00 89.94 199 ASN A N 1
ATOM 1543 C CA . ASN A 1 199 ? -1.325 -3.922 19.574 1.00 89.94 199 ASN A CA 1
ATOM 1544 C C . ASN A 1 199 ? -1.273 -4.671 20.910 1.00 89.94 199 ASN A C 1
ATOM 1546 O O . ASN A 1 199 ? -0.177 -4.954 21.411 1.00 89.94 199 ASN A O 1
ATOM 1550 N N . ASP A 1 200 ? -2.445 -4.966 21.451 1.00 93.06 200 ASP A N 1
ATOM 1551 C CA . ASP A 1 200 ? -2.632 -5.756 22.668 1.00 93.06 200 ASP A CA 1
ATOM 1552 C C . ASP A 1 200 ? -3.200 -7.152 22.370 1.00 93.06 200 ASP A C 1
ATOM 1554 O O . ASP A 1 200 ? -3.594 -7.860 23.279 1.00 93.06 200 ASP A O 1
ATOM 1558 N N . VAL A 1 201 ? -3.296 -7.556 21.103 1.00 92.25 201 VAL A N 1
ATOM 1559 C CA . VAL A 1 201 ? -3.882 -8.847 20.725 1.00 92.25 201 VAL A CA 1
ATOM 1560 C C . VAL A 1 201 ? -2.901 -9.974 21.044 1.00 92.25 201 VAL A C 1
ATOM 1562 O O . VAL A 1 201 ? -1.767 -9.964 20.557 1.00 92.25 201 VAL A O 1
ATOM 1565 N N . ASP A 1 202 ? -3.367 -10.981 21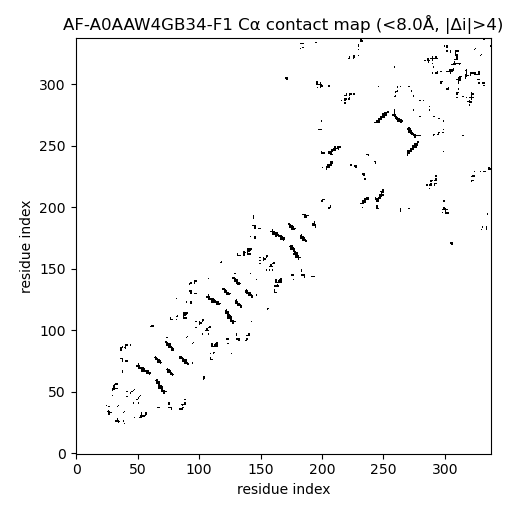.781 1.00 87.19 202 ASP A N 1
ATOM 1566 C CA . ASP A 1 202 ? -2.669 -12.253 21.960 1.00 87.19 202 ASP A CA 1
ATOM 1567 C C . ASP A 1 202 ? -3.238 -13.314 21.000 1.00 87.19 202 ASP A C 1
ATOM 1569 O O . ASP A 1 202 ? -4.407 -13.718 21.050 1.00 87.19 202 ASP A O 1
ATOM 1573 N N . GLY A 1 203 ? -2.411 -13.743 20.044 1.00 88.31 203 GLY A N 1
ATOM 1574 C CA . GLY A 1 203 ? -2.817 -14.653 18.975 1.00 88.31 203 GLY A CA 1
ATOM 1575 C C . GLY A 1 203 ? -3.952 -14.084 18.112 1.00 88.31 203 GLY A C 1
ATOM 1576 O O . GLY A 1 203 ? -3.741 -13.181 17.308 1.00 88.31 203 GLY A O 1
ATOM 1577 N N . GLN A 1 204 ? -5.153 -14.654 18.240 1.00 92.81 204 GLN A N 1
ATOM 1578 C CA . GLN A 1 204 ? -6.364 -14.219 17.524 1.00 92.81 204 GLN A CA 1
ATOM 1579 C C . GLN A 1 204 ? -7.422 -13.618 18.459 1.00 92.81 204 GLN A C 1
ATOM 1581 O O . GLN A 1 204 ? -8.602 -13.544 18.103 1.00 92.81 204 GLN A O 1
ATOM 1586 N N . ARG A 1 205 ? -7.033 -13.204 19.668 1.00 94.75 205 ARG A N 1
ATOM 1587 C CA . ARG A 1 205 ? -7.968 -12.682 20.659 1.00 94.75 205 ARG A CA 1
ATOM 1588 C C . ARG A 1 205 ? -7.444 -11.409 21.307 1.00 94.75 205 ARG A C 1
ATOM 1590 O O . ARG A 1 205 ? -6.274 -11.301 21.632 1.00 94.75 205 ARG A O 1
ATOM 1597 N N . LEU A 1 206 ? -8.352 -10.457 21.489 1.00 96.38 206 LEU A N 1
ATOM 1598 C CA . LEU A 1 206 ? -8.179 -9.328 22.392 1.00 96.38 206 LEU A CA 1
ATOM 1599 C C . LEU A 1 206 ? -9.065 -9.581 23.615 1.00 96.38 206 LEU A C 1
ATOM 1601 O O . LEU A 1 206 ? -10.293 -9.440 23.544 1.00 96.38 206 LEU A O 1
ATOM 1605 N N . ALA A 1 207 ? -8.457 -10.006 24.716 1.00 96.25 207 ALA A N 1
ATOM 1606 C CA . ALA A 1 207 ? -9.135 -10.318 25.961 1.00 96.25 207 ALA A CA 1
ATOM 1607 C C . ALA A 1 207 ? -9.245 -9.070 26.848 1.00 96.25 207 ALA A C 1
ATOM 1609 O O . ALA A 1 207 ? -8.241 -8.476 27.243 1.00 96.25 207 ALA A O 1
ATOM 1610 N N . TYR A 1 208 ? -10.471 -8.665 27.195 1.00 96.81 208 TYR A N 1
ATOM 1611 C CA . TYR A 1 208 ? -10.695 -7.471 28.014 1.00 96.81 208 TYR A CA 1
ATOM 1612 C C . TYR A 1 208 ? -11.273 -7.777 29.397 1.00 96.81 208 TYR A C 1
ATOM 1614 O O . TYR A 1 208 ? -12.061 -8.700 29.584 1.00 96.81 208 TYR A O 1
ATOM 1622 N N . SER A 1 209 ? -10.938 -6.953 30.385 1.00 96.06 209 SER A N 1
ATOM 1623 C CA . SER A 1 209 ? -11.638 -6.908 31.675 1.00 96.06 209 SER A CA 1
ATOM 1624 C C . SER A 1 209 ? -12.393 -5.591 31.826 1.00 96.06 209 SER A C 1
ATOM 1626 O O . SER A 1 209 ? -12.066 -4.604 31.169 1.00 96.06 209 SER A O 1
ATOM 1628 N N . ILE A 1 210 ? -13.411 -5.568 32.687 1.00 94.94 210 ILE A N 1
ATOM 1629 C CA . ILE A 1 210 ? -14.098 -4.334 33.081 1.00 94.94 210 ILE A CA 1
ATOM 1630 C C . ILE A 1 210 ? -13.791 -4.024 34.544 1.00 94.94 210 ILE A C 1
ATOM 1632 O O . ILE A 1 210 ? -13.904 -4.890 35.412 1.00 94.94 210 ILE A O 1
ATOM 1636 N N . GLY A 1 211 ? -13.395 -2.785 34.823 1.00 83.31 211 GLY A N 1
ATOM 1637 C CA . GLY A 1 211 ? -13.227 -2.302 36.189 1.00 83.31 211 GLY A CA 1
ATOM 1638 C C . GLY A 1 211 ? -14.564 -2.246 36.933 1.00 83.31 211 GLY A C 1
ATOM 1639 O O . GLY A 1 211 ? -15.620 -2.010 36.336 1.00 83.31 211 GLY A O 1
ATOM 1640 N N . GLY A 1 212 ? -14.524 -2.437 38.255 1.00 77.50 212 GLY A N 1
ATOM 1641 C CA . GLY A 1 212 ? -15.707 -2.298 39.105 1.00 77.50 212 GLY A CA 1
ATOM 1642 C C . GLY A 1 212 ? -16.360 -0.925 38.922 1.00 77.50 212 GLY A C 1
ATOM 1643 O O . GLY A 1 212 ? -15.699 0.100 39.061 1.00 77.50 212 GLY A O 1
ATOM 1644 N N . GLY A 1 213 ? -17.655 -0.909 38.593 1.00 79.44 213 GLY A N 1
ATOM 1645 C CA . GLY A 1 213 ? -18.410 0.329 38.381 1.00 79.44 213 GLY A CA 1
ATOM 1646 C C . GLY A 1 213 ? -18.358 0.904 36.962 1.00 79.44 213 GLY A C 1
ATOM 1647 O O . GLY A 1 213 ? -18.779 2.042 36.777 1.00 79.44 213 GLY A O 1
ATOM 1648 N N . PHE A 1 214 ? -17.888 0.151 35.957 1.00 91.56 214 PHE A N 1
ATOM 1649 C CA . PHE A 1 214 ? -18.016 0.565 34.555 1.00 91.56 214 PHE A CA 1
ATOM 1650 C C . PHE A 1 214 ? -19.491 0.798 34.171 1.00 91.56 214 PHE A C 1
ATOM 1652 O O . PHE A 1 214 ? -20.336 -0.079 34.344 1.00 91.56 214 PHE A O 1
ATOM 1659 N N . LEU A 1 215 ? -19.798 1.988 33.644 1.00 90.56 215 LEU A N 1
ATOM 1660 C CA . LEU A 1 215 ? -21.179 2.475 33.500 1.00 90.56 215 LEU A CA 1
ATOM 1661 C C . LEU A 1 215 ? -21.838 2.177 32.142 1.00 90.56 215 LEU A C 1
ATOM 1663 O O . LEU A 1 215 ? -23.055 2.285 32.028 1.00 90.56 215 LEU A O 1
ATOM 1667 N N . TYR A 1 216 ? -21.065 1.820 31.113 1.00 95.19 216 TYR A N 1
ATOM 1668 C CA . TYR A 1 216 ? -21.524 1.808 29.712 1.00 95.19 216 TYR A CA 1
ATOM 1669 C C . TYR A 1 216 ? -21.528 0.398 29.102 1.00 95.19 216 TYR A C 1
ATOM 1671 O O . TYR A 1 216 ? -21.038 0.175 27.995 1.00 95.19 216 TYR A O 1
ATOM 1679 N N . GLY A 1 217 ? -22.022 -0.590 29.857 1.00 95.62 217 GLY A N 1
ATOM 1680 C CA . GLY A 1 217 ? -21.950 -2.009 29.482 1.00 95.62 217 GLY A CA 1
ATOM 1681 C C . GLY A 1 217 ? -22.670 -2.359 28.172 1.00 95.62 217 GLY A C 1
ATOM 1682 O O . GLY A 1 217 ? -22.151 -3.143 27.380 1.00 95.62 217 GLY A O 1
ATOM 1683 N N . ALA A 1 218 ? -23.833 -1.755 27.907 1.00 96.62 218 ALA A N 1
ATOM 1684 C CA . ALA A 1 218 ? -24.585 -1.997 26.672 1.00 96.62 218 ALA A CA 1
ATOM 1685 C C . ALA A 1 218 ? -23.867 -1.416 25.440 1.00 96.62 218 ALA A C 1
ATOM 1687 O O . ALA A 1 218 ? -23.792 -2.052 24.384 1.00 96.62 218 ALA A O 1
ATOM 1688 N N . GLU A 1 219 ? -23.292 -0.222 25.579 1.00 97.38 219 GLU A N 1
ATOM 1689 C CA . GLU A 1 219 ? -22.496 0.421 24.538 1.00 97.38 219 G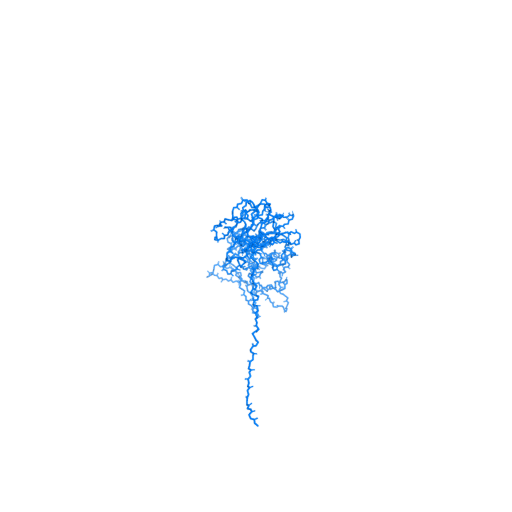LU A CA 1
ATOM 1690 C C . GLU A 1 219 ? -21.179 -0.320 24.280 1.00 97.38 219 GLU A C 1
ATOM 1692 O O . GLU A 1 219 ? -20.789 -0.472 23.122 1.00 97.38 219 GLU A O 1
ATOM 1697 N N . LEU A 1 220 ? -20.541 -0.858 25.326 1.00 97.75 220 LEU A N 1
ATOM 1698 C CA . LEU A 1 220 ? -19.380 -1.739 25.184 1.00 97.75 220 LEU A CA 1
ATOM 1699 C C . LEU A 1 220 ? -19.733 -3.003 24.400 1.00 97.75 220 LEU A C 1
ATOM 1701 O O . LEU A 1 220 ? -19.025 -3.344 23.458 1.00 97.75 220 LEU A O 1
ATOM 1705 N N . GLN A 1 221 ? -20.844 -3.669 24.725 1.00 97.81 221 GLN A N 1
ATOM 1706 C CA . GLN A 1 221 ? -21.270 -4.850 23.973 1.00 97.81 221 GLN A CA 1
ATOM 1707 C C . GLN A 1 221 ? -21.527 -4.519 22.496 1.00 97.81 221 GLN A C 1
ATOM 1709 O O . GLN A 1 221 ? -21.175 -5.303 21.618 1.00 97.81 221 GLN A O 1
ATOM 1714 N N . THR A 1 222 ? -22.101 -3.347 22.213 1.00 97.88 222 THR A N 1
ATOM 1715 C CA . THR A 1 222 ? -22.320 -2.869 20.839 1.00 97.88 222 THR A CA 1
ATOM 1716 C C . THR A 1 222 ? -20.995 -2.697 20.093 1.00 97.88 222 THR A C 1
ATOM 1718 O O . THR A 1 222 ? -20.849 -3.220 18.990 1.00 97.88 222 THR A O 1
ATOM 1721 N N . ALA A 1 223 ? -20.018 -2.033 20.716 1.00 97.50 223 ALA A N 1
ATOM 1722 C CA . ALA A 1 223 ? -18.682 -1.825 20.160 1.00 97.50 223 ALA A CA 1
ATOM 1723 C C . ALA A 1 223 ? -17.918 -3.143 19.927 1.00 97.50 223 ALA A C 1
ATOM 1725 O O . ALA A 1 223 ? -17.309 -3.349 18.876 1.00 97.50 223 ALA A O 1
ATOM 1726 N N . VAL A 1 224 ? -17.975 -4.067 20.888 1.00 98.19 224 VAL A N 1
ATOM 1727 C CA . VAL A 1 224 ? -17.360 -5.399 20.776 1.00 98.19 224 VAL A CA 1
ATOM 1728 C C . VAL A 1 224 ? -17.987 -6.186 19.626 1.00 98.19 224 VAL A C 1
ATOM 1730 O O . VAL A 1 224 ? -17.276 -6.732 18.782 1.00 98.19 224 VAL A O 1
ATOM 1733 N N . ASN A 1 225 ? -19.319 -6.196 19.541 1.00 97.81 225 ASN A N 1
ATOM 1734 C CA . ASN A 1 225 ? -20.032 -6.895 18.477 1.00 97.81 225 ASN A CA 1
ATOM 1735 C C . ASN A 1 225 ? -19.668 -6.351 17.093 1.00 97.81 225 ASN A C 1
ATOM 1737 O O . ASN A 1 225 ? -19.521 -7.141 16.165 1.00 97.81 225 ASN A O 1
ATOM 1741 N N . SER A 1 226 ? -19.494 -5.034 16.942 1.00 97.12 226 SER A N 1
ATOM 1742 C CA . SER A 1 226 ? -19.110 -4.453 15.653 1.00 97.12 226 SER A CA 1
ATOM 1743 C C . SER A 1 226 ? -17.698 -4.840 15.212 1.00 97.12 226 SER A C 1
ATOM 1745 O O . SER A 1 226 ? -17.487 -5.066 14.025 1.00 97.12 226 SER A O 1
ATOM 1747 N N . TRP A 1 227 ? -16.742 -4.982 16.137 1.00 97.56 227 TRP A N 1
ATOM 1748 C CA . TRP A 1 227 ? -15.404 -5.487 15.800 1.00 97.56 227 TRP A CA 1
ATOM 1749 C C . TRP A 1 227 ? -15.416 -6.972 15.439 1.00 97.56 227 TRP A C 1
ATOM 1751 O O . TRP A 1 227 ? -14.791 -7.375 14.459 1.00 97.56 227 TRP A O 1
ATOM 1761 N N . ASN A 1 228 ? -16.196 -7.775 16.163 1.00 97.12 228 ASN A N 1
ATOM 1762 C CA . ASN A 1 228 ? -16.316 -9.215 15.919 1.00 97.12 228 ASN A CA 1
ATOM 1763 C C . ASN A 1 228 ? -16.994 -9.568 14.583 1.00 97.12 228 ASN A C 1
ATOM 1765 O O . ASN A 1 228 ? -16.935 -10.719 14.162 1.00 97.12 228 ASN A O 1
ATOM 1769 N N . GLN A 1 229 ? -17.604 -8.600 13.889 1.00 95.31 229 GLN A N 1
ATOM 1770 C CA . GLN A 1 229 ? -18.086 -8.792 12.516 1.00 95.31 229 GLN A CA 1
ATOM 1771 C C . GLN A 1 229 ? -16.958 -8.849 11.485 1.00 95.31 229 GLN A C 1
ATOM 1773 O O . GLN A 1 229 ? -17.187 -9.342 10.382 1.00 95.31 229 GLN A O 1
ATOM 1778 N N . LEU A 1 230 ? -15.770 -8.323 11.806 1.00 91.12 230 LEU A N 1
ATOM 1779 C CA . LEU A 1 230 ? -14.698 -8.222 10.830 1.00 91.12 230 LEU A CA 1
ATOM 1780 C C . LEU A 1 230 ? -13.869 -9.494 10.712 1.00 91.12 230 LEU A C 1
ATOM 1782 O O . LEU A 1 230 ? -13.626 -9.837 9.577 1.00 91.12 230 LEU A O 1
ATOM 1786 N N . SER A 1 231 ? -13.522 -10.235 11.772 1.00 89.25 231 SER A N 1
ATOM 1787 C CA . SER A 1 231 ? -12.631 -11.428 11.740 1.00 89.25 231 SER A CA 1
ATOM 1788 C C . SER A 1 231 ? -11.208 -11.162 11.181 1.00 89.25 231 SER A C 1
ATOM 1790 O O . SER A 1 231 ? -11.045 -10.333 10.295 1.00 89.25 231 SER A O 1
ATOM 1792 N N . PRO A 1 232 ? -10.138 -11.823 11.659 1.00 92.12 232 PRO A N 1
ATOM 1793 C CA . PRO A 1 232 ? -10.123 -13.014 12.508 1.00 92.12 232 PRO A CA 1
ATOM 1794 C C . PRO A 1 232 ? -10.085 -12.727 14.012 1.00 92.12 232 PRO A C 1
ATOM 1796 O O . PRO A 1 232 ? -10.275 -13.649 14.800 1.00 92.12 232 PRO A O 1
ATOM 1799 N N . ILE A 1 233 ? -9.825 -11.485 14.433 1.00 95.69 233 ILE A N 1
ATOM 1800 C CA . ILE A 1 233 ? -9.616 -11.197 15.855 1.00 95.69 233 ILE A CA 1
ATOM 1801 C C . ILE A 1 233 ? -10.941 -11.198 16.601 1.00 95.69 233 ILE A C 1
ATOM 1803 O O . ILE A 1 233 ? -11.849 -10.434 16.272 1.00 95.69 233 ILE A O 1
ATOM 1807 N N . THR A 1 234 ? -11.011 -12.024 17.640 1.00 97.06 234 THR A N 1
ATOM 1808 C CA . THR A 1 234 ? -12.131 -12.062 18.575 1.00 97.06 234 THR A CA 1
ATOM 1809 C C . THR A 1 234 ? -11.869 -11.107 19.733 1.00 97.06 234 THR A C 1
ATOM 1811 O O . THR A 1 234 ? -10.911 -11.274 20.481 1.00 97.06 234 THR A O 1
ATOM 1814 N N . VAL A 1 235 ? -12.741 -10.126 19.928 1.00 98.00 235 VAL A N 1
ATOM 1815 C CA . VAL A 1 235 ? -12.770 -9.267 21.113 1.00 98.00 235 VAL A CA 1
ATOM 1816 C C . VAL A 1 235 ? -13.758 -9.869 22.108 1.00 98.00 235 VAL A C 1
ATOM 1818 O O . VAL A 1 235 ? -14.943 -10.014 21.801 1.00 98.00 235 VAL A O 1
ATOM 1821 N N . ALA A 1 236 ? -13.285 -10.260 23.290 1.00 97.06 236 ALA A N 1
ATOM 1822 C CA . ALA A 1 236 ? -14.109 -10.962 24.275 1.00 97.06 236 ALA A CA 1
ATOM 1823 C C . ALA A 1 236 ? -13.648 -10.683 25.711 1.00 97.06 236 ALA A C 1
ATOM 1825 O O . ALA A 1 236 ? -12.463 -10.427 25.925 1.00 97.06 236 ALA A O 1
ATOM 1826 N N . PRO A 1 237 ? -14.547 -10.757 26.709 1.00 96.62 237 PRO A N 1
ATOM 1827 C CA . PRO A 1 237 ? -14.145 -10.597 28.097 1.00 96.62 237 PRO A CA 1
ATOM 1828 C C . PRO A 1 237 ? -13.215 -11.737 28.531 1.00 96.62 237 PRO A C 1
ATOM 1830 O O . PRO A 1 237 ? -13.263 -12.833 27.965 1.00 96.62 237 PRO A O 1
ATOM 1833 N N . VAL A 1 238 ? -12.385 -11.490 29.541 1.00 94.62 238 VAL A N 1
ATOM 1834 C CA . VAL A 1 238 ? -11.539 -12.511 30.173 1.00 94.62 238 VAL A CA 1
ATOM 1835 C C . VAL A 1 238 ? -12.354 -13.601 30.869 1.00 94.62 238 VAL A C 1
ATOM 1837 O O . VAL A 1 238 ? -13.435 -13.353 31.410 1.00 94.62 238 VAL A O 1
ATOM 1840 N N . GLY A 1 239 ? -11.804 -14.815 30.889 1.00 89.38 239 GLY A N 1
ATOM 1841 C CA . GLY A 1 239 ? -12.251 -15.893 31.768 1.00 89.38 239 GLY A CA 1
ATOM 1842 C C . GLY A 1 239 ? -11.822 -15.699 33.232 1.00 89.38 239 GLY A C 1
ATOM 1843 O O . GLY A 1 239 ? -11.110 -14.766 33.585 1.00 89.38 239 GLY A O 1
ATOM 1844 N N . VAL A 1 240 ? -12.227 -16.628 34.103 1.00 78.19 240 VAL A N 1
ATOM 1845 C CA . VAL A 1 240 ? -12.073 -16.525 35.574 1.00 78.19 240 VAL A CA 1
ATOM 1846 C C . VAL A 1 240 ? -10.609 -16.486 36.052 1.00 78.19 240 VAL A C 1
ATOM 1848 O O . VAL A 1 240 ? -10.327 -15.933 37.111 1.00 78.19 240 VAL A O 1
ATOM 1851 N N . PHE A 1 241 ? -9.676 -17.049 35.281 1.00 83.56 241 PHE A N 1
ATOM 1852 C CA . PHE A 1 241 ? -8.246 -17.126 35.625 1.00 83.56 241 PHE A CA 1
ATOM 1853 C C . PHE A 1 241 ? -7.343 -16.479 34.572 1.00 83.56 241 PHE A C 1
ATOM 1855 O O . PHE A 1 241 ? -6.146 -16.752 34.518 1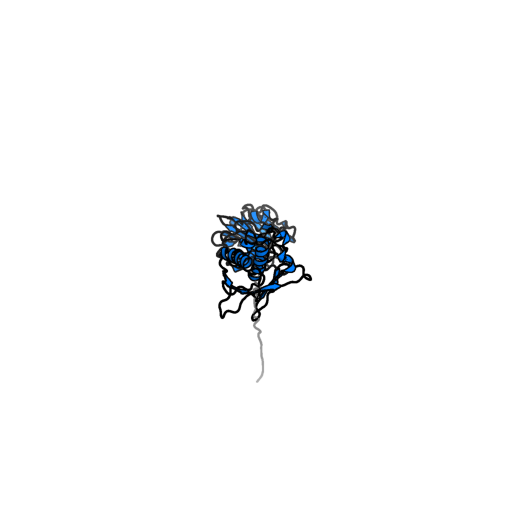.00 83.56 241 PHE A O 1
ATOM 1862 N N . GLU A 1 242 ? -7.927 -15.660 33.706 1.00 87.06 242 GLU A N 1
ATOM 1863 C CA . GLU A 1 242 ? -7.230 -15.048 32.586 1.00 87.06 242 GLU A CA 1
ATOM 1864 C C . GLU A 1 242 ? -6.825 -13.611 32.926 1.00 87.06 242 GLU A C 1
ATOM 1866 O O . GLU A 1 242 ? -7.616 -12.833 33.463 1.00 87.06 242 GLU A O 1
ATOM 1871 N N . VAL A 1 243 ? -5.576 -13.262 32.613 1.00 85.44 243 VAL A N 1
ATOM 1872 C CA . VAL A 1 243 ? -5.095 -11.880 32.687 1.00 85.44 243 VAL A CA 1
ATOM 1873 C C . VAL A 1 243 ? -5.570 -11.159 31.436 1.00 85.44 243 VAL A C 1
ATOM 1875 O O . VAL A 1 243 ? -5.411 -11.669 30.334 1.00 85.44 243 VAL A O 1
ATOM 1878 N N . ALA A 1 244 ? -6.169 -9.984 31.609 1.00 92.12 244 ALA A N 1
ATOM 1879 C CA . ALA A 1 244 ? -6.638 -9.200 30.478 1.00 92.12 244 ALA A CA 1
ATOM 1880 C C . ALA A 1 244 ? -5.474 -8.555 29.727 1.00 92.12 244 ALA A C 1
ATOM 1882 O O . ALA A 1 244 ? -4.572 -7.986 30.352 1.00 92.12 244 ALA A O 1
ATOM 1883 N N . ASP A 1 245 ? -5.587 -8.547 28.404 1.00 94.06 245 ASP A N 1
ATOM 1884 C CA . ASP A 1 245 ? -4.756 -7.734 27.522 1.00 94.06 245 ASP A CA 1
ATOM 1885 C C . ASP A 1 245 ? -5.048 -6.250 27.751 1.00 94.06 245 ASP A C 1
ATOM 1887 O O . ASP A 1 245 ? -4.144 -5.416 27.841 1.00 94.06 245 ASP A O 1
ATOM 1891 N N . VAL A 1 246 ? -6.338 -5.933 27.920 1.00 95.69 246 VAL A N 1
ATOM 1892 C CA . VAL A 1 246 ? -6.815 -4.573 28.159 1.00 95.69 246 VAL A CA 1
ATOM 1893 C C . VAL A 1 246 ? -7.842 -4.495 29.291 1.00 95.69 246 VAL A C 1
ATOM 1895 O O . VAL A 1 246 ? -8.792 -5.273 29.375 1.00 95.69 246 VAL A O 1
ATOM 1898 N N . SER A 1 247 ? -7.677 -3.529 30.189 1.00 95.81 247 SER A N 1
ATOM 1899 C CA . SER A 1 247 ? -8.644 -3.210 31.243 1.00 95.81 247 SER A CA 1
ATOM 1900 C C . SER A 1 247 ? -9.448 -1.974 30.861 1.00 95.81 247 SER A C 1
ATOM 1902 O O . SER A 1 247 ? -8.886 -0.907 30.614 1.00 95.81 247 SER A O 1
ATOM 1904 N N . ILE A 1 248 ? -10.772 -2.115 30.810 1.00 97.62 248 ILE A N 1
ATOM 1905 C CA . ILE A 1 248 ? -11.704 -1.055 30.424 1.00 97.62 248 ILE A CA 1
ATOM 1906 C C . ILE A 1 248 ? -12.344 -0.464 31.681 1.00 97.62 248 ILE A C 1
ATOM 1908 O O . ILE A 1 248 ? -12.934 -1.173 32.499 1.00 97.62 248 ILE A O 1
ATOM 1912 N N . SER A 1 249 ? -12.253 0.853 31.842 1.00 96.56 249 SER A N 1
ATOM 1913 C CA . SER A 1 249 ? -12.752 1.567 33.021 1.00 96.56 249 SER A CA 1
ATOM 1914 C C . SER A 1 249 ? -13.388 2.909 32.657 1.00 96.56 249 SER A C 1
ATOM 1916 O O . SER A 1 249 ? -13.226 3.418 31.548 1.00 96.56 249 SER A O 1
ATOM 1918 N N . THR A 1 250 ? -14.136 3.492 33.593 1.00 95.88 250 THR A N 1
ATOM 1919 C CA . THR A 1 250 ? -14.629 4.872 33.487 1.00 95.88 250 THR A CA 1
ATOM 1920 C C . THR A 1 250 ? -13.770 5.815 34.319 1.00 95.88 250 THR A C 1
ATOM 1922 O O . THR A 1 250 ? -13.407 5.489 35.448 1.00 95.88 250 THR A O 1
ATOM 1925 N N . ALA A 1 251 ? -13.509 7.009 33.797 1.00 93.88 251 ALA A N 1
ATOM 1926 C CA . ALA A 1 251 ? -12.844 8.099 34.507 1.00 93.88 251 ALA A CA 1
ATOM 1927 C C . ALA A 1 251 ? -13.709 9.367 34.461 1.00 93.88 251 ALA A C 1
ATOM 1929 O O . ALA A 1 251 ? -14.506 9.525 33.544 1.00 93.88 251 ALA A O 1
ATOM 1930 N N . ASN A 1 252 ? -13.550 10.280 35.422 1.00 95.00 252 ASN A N 1
ATOM 1931 C CA . ASN A 1 252 ? -14.205 11.593 35.414 1.00 95.00 252 ASN A CA 1
ATOM 1932 C C . ASN A 1 252 ? -13.138 12.688 35.447 1.00 95.00 252 ASN A C 1
ATOM 1934 O O . ASN A 1 252 ? -12.618 13.014 36.515 1.00 95.00 252 ASN A O 1
ATOM 1938 N N . ARG A 1 253 ? -12.749 13.184 34.271 1.00 95.38 253 ARG A N 1
ATOM 1939 C CA . ARG A 1 253 ? -11.610 14.093 34.109 1.00 95.38 253 ARG A CA 1
ATOM 1940 C C . ARG A 1 253 ? -12.009 15.273 33.229 1.00 95.38 253 ARG A C 1
ATOM 1942 O O . ARG A 1 253 ? -12.163 15.122 32.024 1.00 95.38 253 ARG A O 1
ATOM 1949 N N . SER A 1 254 ? -12.185 16.445 33.832 1.00 96.19 254 SER A N 1
ATOM 1950 C CA . SER A 1 254 ? -12.457 17.701 33.112 1.00 96.19 254 SER A CA 1
ATOM 1951 C C . SER A 1 254 ? -11.187 18.451 32.698 1.00 96.19 254 SER A C 1
ATOM 1953 O O . SER A 1 254 ? -11.253 19.484 32.045 1.00 96.19 254 SER A O 1
ATOM 1955 N N . ASP A 1 255 ? -10.031 17.973 33.148 1.00 95.94 255 ASP A N 1
ATOM 1956 C CA . ASP A 1 255 ? -8.701 18.560 32.968 1.00 95.94 255 ASP A CA 1
ATOM 1957 C C . ASP A 1 255 ? -7.948 17.999 31.749 1.00 95.94 255 ASP A C 1
ATOM 1959 O O . ASP A 1 255 ? -6.795 18.347 31.509 1.00 95.94 255 ASP A O 1
ATOM 1963 N N . VAL A 1 256 ? -8.596 17.129 30.976 1.00 93.75 256 VAL A N 1
ATOM 1964 C CA . VAL A 1 256 ? -8.059 16.480 29.774 1.00 93.75 256 VAL A CA 1
ATOM 1965 C C . VAL A 1 256 ? -9.034 16.669 28.622 1.00 93.75 256 VAL A C 1
ATOM 1967 O O . VAL A 1 256 ? -10.214 16.846 28.867 1.00 93.75 256 VAL A O 1
ATOM 1970 N N . SER A 1 257 ? -8.583 16.595 27.371 1.00 91.31 257 SER A N 1
ATOM 1971 C CA . SER A 1 257 ? -9.441 16.846 26.200 1.00 91.31 257 SER A CA 1
ATOM 1972 C C . SER A 1 257 ? -10.062 15.594 25.572 1.00 91.31 257 SER A C 1
ATOM 1974 O O . SER A 1 257 ? -10.752 15.706 24.563 1.00 91.31 257 SER A O 1
ATOM 1976 N N . TRP A 1 258 ? -9.779 14.406 26.105 1.00 92.88 258 TRP A N 1
ATOM 1977 C CA . TRP A 1 258 ? -10.185 13.137 25.506 1.00 92.88 258 TRP A CA 1
ATOM 1978 C C . TRP A 1 258 ? -11.483 12.591 26.117 1.00 92.88 258 TRP A C 1
ATOM 1980 O O . TRP A 1 258 ? -11.682 12.638 27.336 1.00 92.88 258 TRP A O 1
ATOM 1990 N N . SER A 1 259 ? -12.356 12.033 25.271 1.00 94.12 259 SER A N 1
ATOM 1991 C CA . SER A 1 259 ? -13.543 11.276 25.709 1.00 94.12 259 SER A CA 1
ATOM 1992 C C . SER A 1 259 ? -13.258 9.789 25.910 1.00 94.12 259 SER A C 1
ATOM 1994 O O . SER A 1 259 ? -13.953 9.129 26.683 1.00 94.12 259 SER A O 1
ATOM 1996 N N . GLY A 1 260 ? -12.238 9.272 25.230 1.00 95.00 260 GLY A N 1
ATOM 1997 C CA . GLY A 1 260 ? -11.683 7.936 25.385 1.00 95.00 260 GLY A CA 1
ATOM 1998 C C . GLY A 1 260 ? -10.158 8.011 25.353 1.00 95.00 260 GLY A C 1
ATOM 1999 O O . GLY A 1 260 ? -9.602 8.918 24.739 1.00 95.00 260 GLY A O 1
ATOM 2000 N N . LEU A 1 261 ? -9.485 7.124 26.078 1.00 94.69 261 LEU A N 1
ATOM 2001 C CA . LEU A 1 261 ? -8.033 7.010 26.022 1.00 94.69 261 LEU A CA 1
ATOM 2002 C C . LEU A 1 261 ? -7.606 5.557 26.163 1.00 94.69 261 LEU A C 1
ATOM 2004 O O . LEU A 1 261 ? -7.768 4.957 27.229 1.00 94.69 261 LEU A O 1
ATOM 2008 N N . HIS A 1 262 ? -6.995 5.031 25.112 1.00 95.00 262 HIS A N 1
ATOM 2009 C CA . HIS A 1 262 ? -6.168 3.839 25.157 1.00 95.00 262 HIS A CA 1
ATOM 2010 C C . HIS A 1 262 ? -4.742 4.186 25.597 1.00 95.00 262 HIS A C 1
ATOM 2012 O O . HIS A 1 262 ? -4.093 5.070 25.038 1.00 95.00 262 HIS A O 1
ATOM 2018 N N . THR A 1 263 ? -4.239 3.488 26.613 1.00 94.06 263 THR A N 1
ATOM 2019 C CA . THR A 1 263 ? -2.830 3.539 27.012 1.00 94.06 263 THR A CA 1
ATOM 2020 C C . THR A 1 263 ? -2.236 2.147 26.914 1.00 94.06 263 THR A C 1
ATOM 2022 O O . THR A 1 263 ? -2.611 1.242 27.662 1.00 94.06 263 THR A O 1
ATOM 2025 N N . ARG A 1 264 ? -1.280 1.991 25.999 1.00 91.56 264 ARG A N 1
ATOM 2026 C CA . ARG A 1 264 ? -0.570 0.732 25.802 1.00 91.56 264 ARG A CA 1
ATOM 2027 C C . ARG A 1 264 ? 0.516 0.538 26.854 1.00 91.56 264 ARG A C 1
ATOM 2029 O O . ARG A 1 264 ? 1.359 1.417 27.044 1.00 91.56 264 ARG A O 1
ATOM 2036 N N . TYR A 1 265 ? 0.566 -0.650 27.440 1.00 88.75 265 TYR A N 1
ATOM 2037 C CA . TYR A 1 265 ? 1.687 -1.106 28.252 1.00 88.75 265 TYR A CA 1
ATOM 2038 C C . TYR A 1 265 ? 2.293 -2.387 27.665 1.00 88.75 265 TYR A C 1
ATOM 2040 O O . TYR A 1 265 ? 1.705 -3.047 26.814 1.00 88.75 265 TYR A O 1
ATOM 2048 N N . SER A 1 266 ? 3.515 -2.712 28.080 1.00 80.62 266 SER A N 1
ATOM 2049 C CA . SER A 1 266 ? 4.142 -3.994 27.750 1.00 80.62 266 SER A CA 1
ATOM 2050 C C . SER A 1 266 ? 3.908 -4.983 28.885 1.00 80.62 266 SER A C 1
ATOM 2052 O O . SER A 1 266 ? 3.930 -4.595 30.057 1.00 80.62 266 SER A O 1
ATOM 2054 N N . ALA A 1 267 ? 3.767 -6.266 28.545 1.00 69.31 267 ALA A N 1
ATOM 2055 C CA . ALA A 1 267 ? 3.694 -7.339 29.531 1.00 69.31 267 ALA A CA 1
ATOM 2056 C C . ALA A 1 267 ? 4.840 -7.218 30.567 1.00 69.31 267 ALA A C 1
ATOM 2058 O O . ALA A 1 267 ? 5.978 -6.918 30.186 1.00 69.31 267 ALA A O 1
ATOM 2059 N N . PRO A 1 268 ? 4.566 -7.429 31.870 1.00 77.12 268 PRO A N 1
ATOM 2060 C CA . PRO A 1 268 ? 3.351 -8.026 32.439 1.00 77.12 268 PRO A CA 1
ATOM 2061 C C . PRO A 1 268 ? 2.217 -7.032 32.764 1.00 77.12 268 PRO A C 1
ATOM 2063 O O . PRO A 1 268 ? 1.260 -7.410 33.433 1.00 77.12 268 PRO A O 1
ATOM 2066 N N . LEU A 1 269 ? 2.322 -5.762 32.363 1.00 85.31 269 LEU A N 1
ATOM 2067 C CA . LEU A 1 269 ? 1.283 -4.766 32.629 1.00 85.31 269 LEU A CA 1
ATOM 2068 C C . LEU A 1 269 ? 0.139 -4.877 31.613 1.00 85.31 269 LEU A C 1
ATOM 2070 O O . LEU A 1 269 ? 0.382 -4.986 30.415 1.00 85.31 269 LEU A O 1
ATOM 2074 N N . THR A 1 270 ? -1.096 -4.790 32.104 1.00 90.06 270 THR A N 1
ATOM 2075 C CA . THR A 1 270 ? -2.313 -4.726 31.285 1.00 90.06 270 THR A CA 1
ATOM 2076 C C . THR A 1 270 ? -2.499 -3.320 30.714 1.00 90.06 270 THR A C 1
ATOM 2078 O O . THR A 1 270 ? -2.501 -2.344 31.471 1.00 90.06 270 THR A O 1
ATOM 2081 N N . SER A 1 271 ? -2.692 -3.216 29.395 1.00 95.12 271 SER A N 1
ATOM 2082 C CA . SER A 1 271 ? -3.080 -1.973 28.712 1.00 95.12 271 SER A CA 1
ATOM 2083 C C . SER A 1 271 ? -4.411 -1.450 29.256 1.00 95.12 271 SER A C 1
ATOM 2085 O O . SER A 1 271 ? -5.220 -2.209 29.789 1.00 95.12 271 SER A O 1
ATOM 2087 N N . THR A 1 272 ? -4.672 -0.150 29.164 1.00 95.75 272 THR A N 1
ATOM 2088 C CA . THR A 1 272 ? -5.913 0.431 29.697 1.00 95.75 272 THR A CA 1
ATOM 2089 C C . THR A 1 272 ? -6.715 1.135 28.621 1.00 95.75 272 THR A C 1
ATOM 2091 O O . THR A 1 272 ? -6.164 1.760 27.723 1.00 95.75 272 THR A O 1
ATOM 2094 N N . ILE A 1 273 ? -8.038 1.048 28.734 1.00 97.19 273 ILE A N 1
ATOM 2095 C CA . ILE A 1 273 ? -8.985 1.914 28.038 1.00 97.19 273 ILE A CA 1
ATOM 2096 C C . ILE A 1 273 ? -9.784 2.655 29.103 1.00 97.19 273 ILE A C 1
ATOM 2098 O O . ILE A 1 273 ? -10.406 2.043 29.978 1.00 97.19 273 ILE A O 1
ATOM 2102 N N . GLN A 1 274 ? -9.781 3.980 29.033 1.00 96.31 274 GLN A N 1
ATOM 2103 C CA . GLN A 1 274 ? -10.547 4.835 29.931 1.00 96.31 274 GLN A CA 1
ATOM 2104 C C . GLN A 1 274 ? -11.608 5.592 29.149 1.00 96.31 274 GLN A C 1
ATOM 2106 O O . GLN A 1 274 ? -11.293 6.308 28.207 1.00 96.31 274 GLN A O 1
ATOM 2111 N N . ILE A 1 275 ? -12.867 5.469 29.567 1.00 96.50 275 ILE A N 1
ATOM 2112 C CA . ILE A 1 275 ? -13.986 6.229 29.006 1.00 96.50 275 ILE A CA 1
ATOM 2113 C C . ILE A 1 275 ? -14.307 7.392 29.941 1.00 96.50 275 ILE A C 1
ATOM 2115 O O . ILE A 1 275 ? -14.651 7.189 31.109 1.00 96.50 275 ILE A O 1
ATOM 2119 N N . ASN A 1 276 ? -14.180 8.620 29.442 1.00 95.62 276 ASN A N 1
ATOM 2120 C CA . ASN A 1 276 ? -14.308 9.827 30.245 1.00 95.62 276 ASN A CA 1
ATOM 2121 C C . ASN A 1 276 ? -15.768 10.262 30.389 1.00 95.62 276 ASN A C 1
ATOM 2123 O O . ASN A 1 276 ? -16.343 10.908 29.508 1.00 95.62 276 ASN A O 1
ATOM 2127 N N . MET A 1 277 ? -16.365 9.955 31.538 1.00 95.25 277 MET A N 1
ATOM 2128 C CA . MET A 1 277 ? -17.756 10.282 31.833 1.00 95.25 277 MET A CA 1
ATOM 2129 C C . MET A 1 277 ? -18.030 11.788 31.842 1.00 95.25 277 MET A C 1
ATOM 2131 O O . MET A 1 277 ? -19.164 12.172 31.572 1.00 95.25 277 MET A O 1
ATOM 2135 N N . HIS A 1 278 ? -17.021 12.639 32.081 1.00 94.69 278 HIS A N 1
ATOM 2136 C CA . HIS A 1 278 ? -17.187 14.095 32.019 1.00 94.69 278 HIS A CA 1
ATOM 2137 C C . HIS A 1 278 ? -17.751 14.538 30.660 1.00 94.69 278 HIS A C 1
ATOM 2139 O O . HIS A 1 278 ? -18.671 15.359 30.601 1.00 94.69 278 HIS A O 1
ATOM 2145 N N . TYR A 1 279 ? -17.248 13.930 29.581 1.00 93.56 279 TYR A N 1
ATOM 2146 C CA . TYR A 1 279 ? -17.661 14.213 28.210 1.00 93.56 279 TYR A CA 1
ATOM 2147 C C . TYR A 1 279 ? -18.803 13.311 27.759 1.00 93.56 279 TYR A C 1
ATOM 2149 O O . TYR A 1 279 ? -19.844 13.798 27.308 1.00 93.56 279 TYR A O 1
ATOM 2157 N N . VAL A 1 280 ? -18.646 11.991 27.912 1.00 93.81 280 VAL A N 1
ATOM 2158 C CA . VAL A 1 280 ? -19.575 11.052 27.276 1.00 93.81 280 VAL A CA 1
ATOM 2159 C C . VAL A 1 280 ? -20.946 11.005 27.947 1.00 93.81 280 VAL A C 1
ATOM 2161 O O . VAL A 1 280 ? -21.887 10.512 27.335 1.00 93.81 280 VAL A O 1
ATOM 2164 N N . GLN A 1 281 ? -21.124 11.537 29.163 1.00 92.44 281 GLN A N 1
ATOM 2165 C CA . GLN A 1 281 ? -22.439 11.576 29.824 1.00 92.44 281 GLN A CA 1
ATOM 2166 C C . GLN A 1 281 ? -23.525 12.255 28.973 1.00 92.44 281 GLN A C 1
ATOM 2168 O O . GLN A 1 281 ? -24.671 11.809 28.982 1.00 92.44 281 GLN A O 1
ATOM 2173 N N . ASN A 1 282 ? -23.147 13.253 28.167 1.00 90.69 282 ASN A N 1
ATOM 2174 C CA . ASN A 1 282 ? -24.060 14.001 27.299 1.00 90.69 282 ASN A CA 1
ATOM 2175 C C . ASN A 1 282 ? -24.188 13.400 25.888 1.00 90.69 282 ASN A C 1
ATOM 2177 O O . ASN A 1 282 ? -24.878 13.953 25.034 1.00 90.69 282 ASN A O 1
ATOM 2181 N N . TYR A 1 283 ? -23.506 12.287 25.606 1.00 94.19 283 TYR A N 1
ATOM 2182 C CA . TYR A 1 283 ? -23.527 11.642 24.295 1.00 94.19 283 TYR A CA 1
ATOM 2183 C C . TYR A 1 283 ? -24.716 10.682 24.162 1.00 94.19 283 TYR A C 1
ATOM 2185 O O . TYR A 1 283 ? -25.149 10.047 25.131 1.00 94.19 283 TYR A O 1
ATOM 2193 N N . SER A 1 284 ? -25.213 10.518 22.933 1.00 94.94 284 SER A N 1
ATOM 2194 C CA . SER A 1 284 ? -26.134 9.425 22.603 1.00 94.94 284 SER A CA 1
ATOM 2195 C C . SER A 1 284 ? -25.454 8.065 22.810 1.00 94.94 284 SER A C 1
ATOM 2197 O O . SER A 1 284 ? -24.226 7.968 22.748 1.00 94.94 284 SER A O 1
ATOM 2199 N N . SER A 1 285 ? -26.229 6.995 23.015 1.00 95.12 285 SER A N 1
ATOM 2200 C CA . SER A 1 285 ? -25.665 5.641 23.162 1.00 95.12 285 SER A CA 1
ATOM 2201 C C . SER A 1 285 ? -24.831 5.212 21.951 1.00 95.12 285 SER A C 1
ATOM 2203 O O . SER A 1 285 ? -23.774 4.616 22.125 1.00 95.12 285 SER A O 1
ATOM 2205 N N . ALA A 1 286 ? -25.223 5.598 20.731 1.00 94.44 286 ALA A N 1
ATOM 2206 C CA . ALA A 1 286 ? -24.428 5.328 19.530 1.00 94.44 286 ALA A CA 1
ATOM 2207 C C . ALA A 1 286 ? -23.067 6.042 19.557 1.00 94.44 286 ALA A C 1
ATOM 2209 O O . ALA A 1 286 ? -22.045 5.441 19.242 1.00 94.44 286 ALA A O 1
ATOM 2210 N N . LYS A 1 287 ? -23.029 7.310 19.987 1.00 94.50 287 LYS A N 1
ATOM 2211 C CA . LYS A 1 287 ? -21.771 8.056 20.090 1.00 94.50 287 LYS A CA 1
ATOM 2212 C C . LYS A 1 287 ? -20.874 7.520 21.213 1.00 94.50 287 LYS A C 1
ATOM 2214 O O . LYS A 1 287 ? -19.670 7.414 21.018 1.00 94.50 287 LYS A O 1
ATOM 2219 N N . LYS A 1 288 ? -21.447 7.107 22.351 1.00 95.75 288 LYS A N 1
ATOM 2220 C CA . LYS A 1 288 ? -20.723 6.393 23.422 1.00 95.75 288 LYS A CA 1
ATOM 2221 C C . LYS A 1 288 ? -20.106 5.086 22.914 1.00 95.75 288 LYS A C 1
ATOM 2223 O O . LYS A 1 288 ? -18.917 4.864 23.119 1.00 95.75 288 LYS A O 1
ATOM 2228 N N . ALA A 1 289 ? -20.888 4.262 22.211 1.00 96.69 289 ALA A N 1
ATOM 2229 C CA . ALA A 1 289 ? -20.390 3.043 21.575 1.00 96.69 289 ALA A CA 1
ATOM 2230 C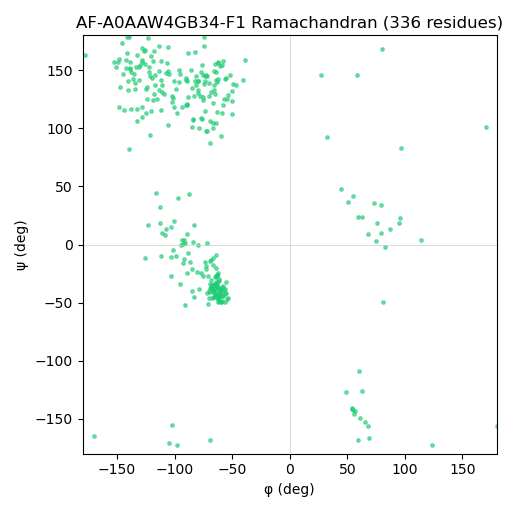 C . ALA A 1 289 ? -19.271 3.353 20.569 1.00 96.69 289 ALA A C 1
ATOM 2232 O O . ALA A 1 289 ? -18.295 2.619 20.511 1.00 96.69 289 ALA A O 1
ATOM 2233 N N . GLY A 1 290 ? -19.367 4.471 19.842 1.00 95.62 290 GLY A N 1
ATOM 2234 C CA . GLY A 1 290 ? -18.330 4.936 18.920 1.00 95.62 290 GLY A CA 1
ATOM 2235 C C . GLY A 1 290 ? -17.009 5.284 19.600 1.00 95.62 290 GLY A C 1
ATOM 2236 O O . GLY A 1 290 ? -15.957 4.895 19.105 1.00 95.62 290 GLY A O 1
ATOM 2237 N N . VAL A 1 291 ? -17.044 5.962 20.754 1.00 95.69 291 VAL A N 1
ATOM 2238 C CA . VAL A 1 291 ? -15.842 6.207 21.576 1.00 95.69 291 VAL A CA 1
ATOM 2239 C C . VAL A 1 291 ? -15.229 4.885 22.034 1.00 95.69 291 VAL A C 1
ATOM 2241 O O . VAL A 1 291 ? -14.042 4.663 21.841 1.00 95.69 291 VAL A O 1
ATOM 2244 N N . ILE A 1 292 ? -16.034 3.963 22.567 1.00 96.94 292 ILE A N 1
ATOM 2245 C CA . ILE A 1 292 ? -15.526 2.664 23.035 1.00 96.94 292 ILE A CA 1
ATOM 2246 C C . ILE A 1 292 ? -14.928 1.853 21.876 1.00 96.94 292 ILE A C 1
ATOM 2248 O O . ILE A 1 292 ? -13.836 1.303 22.004 1.00 96.94 292 ILE A O 1
ATOM 2252 N N . ALA A 1 293 ? -15.620 1.790 20.737 1.00 97.38 293 ALA A N 1
ATOM 2253 C CA . ALA A 1 293 ? -15.156 1.080 19.552 1.00 97.38 293 ALA A CA 1
ATOM 2254 C C . ALA A 1 293 ? -13.851 1.674 19.008 1.00 97.38 293 ALA A C 1
ATOM 2256 O O . ALA A 1 293 ? -12.978 0.912 18.600 1.00 97.38 293 ALA A O 1
ATOM 2257 N N . HIS A 1 294 ? -13.688 2.996 19.054 1.00 95.75 294 HIS A N 1
ATOM 2258 C CA . HIS A 1 294 ? -12.450 3.668 18.675 1.00 95.75 294 HIS A CA 1
ATOM 2259 C C . HIS A 1 294 ? -11.265 3.257 19.558 1.00 95.75 294 HIS A C 1
ATOM 2261 O O . HIS A 1 294 ? -10.237 2.828 19.039 1.00 95.75 294 HIS A O 1
ATOM 2267 N N . GLU A 1 295 ? -11.423 3.291 20.885 1.00 96.12 295 GLU A N 1
ATOM 2268 C CA . GLU A 1 295 ? -10.346 2.882 21.797 1.00 96.12 295 GLU A CA 1
ATOM 2269 C C . GLU A 1 295 ? -10.006 1.388 21.664 1.00 96.12 295 GLU A C 1
ATOM 2271 O O . GLU A 1 295 ? -8.840 1.001 21.739 1.00 96.12 295 GLU A O 1
ATOM 2276 N N . ILE A 1 296 ? -11.005 0.535 21.395 1.00 97.31 296 ILE A N 1
ATOM 2277 C CA . ILE A 1 296 ? -10.758 -0.871 21.032 1.00 97.31 296 ILE A CA 1
ATOM 2278 C C . ILE A 1 296 ? -9.958 -0.952 19.726 1.00 97.31 296 ILE A C 1
ATOM 2280 O O . ILE A 1 296 ? -9.065 -1.786 19.614 1.00 97.31 296 ILE A O 1
ATOM 2284 N N . GLY A 1 297 ? -10.216 -0.075 18.754 1.00 94.94 297 GLY A N 1
ATOM 2285 C CA . GLY A 1 297 ? -9.422 0.029 17.532 1.00 94.94 297 GLY A CA 1
ATOM 2286 C C . GLY A 1 297 ? -7.940 0.300 17.807 1.00 94.94 297 GLY A C 1
ATOM 2287 O O . GLY A 1 297 ? -7.084 -0.321 17.178 1.00 94.94 297 GLY A O 1
ATOM 2288 N N . HIS A 1 298 ? -7.610 1.141 18.791 1.00 92.94 298 HIS A N 1
ATOM 2289 C CA . HIS A 1 298 ? -6.224 1.330 19.236 1.00 92.94 298 HIS A CA 1
ATOM 2290 C C . HIS A 1 298 ? -5.622 0.085 19.883 1.00 92.94 298 HIS A C 1
ATOM 2292 O O . HIS A 1 298 ? -4.495 -0.277 19.544 1.00 92.94 298 HIS A O 1
ATOM 2298 N N . ALA A 1 299 ? -6.377 -0.625 20.724 1.00 94.75 299 ALA A N 1
ATOM 2299 C CA . ALA A 1 299 ? -5.934 -1.903 21.288 1.00 94.75 299 ALA A CA 1
ATOM 2300 C C . ALA A 1 299 ? -5.720 -2.979 20.202 1.00 94.75 299 ALA A C 1
ATOM 2302 O O . ALA A 1 299 ? -4.758 -3.747 20.237 1.00 94.75 299 ALA A O 1
ATOM 2303 N N . LEU A 1 300 ? -6.548 -2.965 19.153 1.00 93.88 300 LEU A N 1
ATOM 2304 C CA . LEU A 1 300 ? -6.369 -3.748 17.925 1.00 93.88 300 LEU A CA 1
ATOM 2305 C C . LEU A 1 300 ? -5.216 -3.229 17.048 1.00 93.88 300 LEU A C 1
ATOM 2307 O O . LEU A 1 300 ? -4.952 -3.789 15.986 1.00 93.88 300 LEU A O 1
ATOM 2311 N N . GLY A 1 301 ? -4.507 -2.183 17.473 1.00 88.31 301 GLY A N 1
ATOM 2312 C CA . GLY A 1 301 ? -3.333 -1.618 16.821 1.00 88.31 301 GLY A CA 1
ATOM 2313 C C . GLY A 1 301 ? -3.641 -0.839 15.549 1.00 88.31 301 GLY A C 1
ATOM 2314 O O . GLY A 1 301 ? -2.853 -0.918 14.602 1.00 88.31 301 GLY A O 1
ATOM 2315 N N . LEU A 1 302 ? -4.774 -0.136 15.510 1.00 87.38 302 LEU A N 1
ATOM 2316 C CA . LEU A 1 302 ? -5.156 0.798 14.452 1.00 87.38 302 LEU A CA 1
ATOM 2317 C C . LEU A 1 302 ? -4.801 2.238 14.841 1.00 87.38 302 LEU A C 1
ATOM 2319 O O . LEU A 1 302 ? -4.767 2.606 16.016 1.00 87.38 302 LEU A O 1
ATOM 2323 N N . PHE A 1 303 ? -4.518 3.060 13.834 1.00 82.00 303 PHE A N 1
ATOM 2324 C CA . PHE A 1 303 ? -4.138 4.465 13.989 1.00 82.00 303 PHE A CA 1
ATOM 2325 C C . PHE A 1 303 ? -5.286 5.398 13.590 1.00 82.00 303 PHE A C 1
ATOM 2327 O O . PHE A 1 303 ? -6.256 4.962 12.972 1.00 82.00 303 PHE A O 1
ATOM 2334 N N . HIS A 1 304 ? -5.139 6.694 13.883 1.00 84.81 304 HIS A N 1
ATOM 2335 C CA . HIS A 1 304 ? -6.151 7.679 13.513 1.00 84.81 304 HIS A CA 1
ATOM 2336 C C . HIS A 1 304 ? -6.327 7.857 11.997 1.00 84.81 304 HIS A C 1
ATOM 2338 O O . HIS A 1 304 ? -5.373 8.135 11.254 1.00 84.81 304 HIS A O 1
ATOM 2344 N N . THR A 1 305 ? -7.574 7.776 11.555 1.00 79.69 305 THR A N 1
ATOM 2345 C CA . THR A 1 305 ? -8.005 7.951 10.170 1.00 79.69 305 THR A CA 1
ATOM 2346 C C . THR A 1 305 ? -8.634 9.327 9.950 1.00 79.69 305 THR A C 1
ATOM 2348 O O . THR A 1 305 ? -8.268 10.299 10.609 1.00 79.69 305 THR A O 1
ATOM 2351 N N . CYS A 1 306 ? -9.498 9.443 8.942 1.00 77.25 306 CYS A N 1
ATOM 2352 C CA . CYS A 1 306 ? -10.126 10.684 8.528 1.00 77.25 306 CYS A CA 1
ATOM 2353 C C . CYS A 1 306 ? -11.425 10.964 9.275 1.00 77.25 306 CYS A C 1
ATOM 2355 O O . CYS A 1 306 ? -12.048 10.060 9.826 1.00 77.25 306 CYS A O 1
ATOM 2357 N N . ALA A 1 307 ? -11.886 12.211 9.190 1.00 82.06 307 ALA A N 1
ATOM 2358 C CA . ALA A 1 307 ? -13.240 12.552 9.593 1.00 82.06 307 ALA A CA 1
ATOM 2359 C C . ALA A 1 307 ? -14.279 11.638 8.919 1.00 82.06 307 ALA A C 1
ATOM 2361 O O . ALA A 1 307 ? -14.119 11.233 7.764 1.00 82.06 307 ALA A O 1
ATOM 2362 N N . ASN A 1 308 ? -15.357 11.348 9.644 1.00 81.56 308 ASN A N 1
ATOM 2363 C CA . ASN A 1 308 ? -16.438 10.416 9.311 1.00 81.56 308 ASN A CA 1
ATOM 2364 C C . ASN A 1 308 ? -16.059 8.925 9.273 1.00 81.56 308 ASN A C 1
ATOM 2366 O O . ASN A 1 308 ? -16.884 8.105 8.873 1.00 81.56 308 ASN A O 1
ATOM 2370 N N . ASP A 1 309 ? -14.855 8.556 9.709 1.00 87.50 309 ASP A N 1
ATOM 2371 C CA . ASP A 1 309 ? -14.451 7.165 9.912 1.00 87.50 309 ASP A CA 1
ATOM 2372 C C . ASP A 1 309 ? -14.376 6.827 11.412 1.00 87.50 309 ASP A C 1
ATOM 2374 O O . ASP A 1 309 ? -14.221 7.715 12.254 1.00 87.50 309 ASP A O 1
ATOM 2378 N N . LEU A 1 310 ? -14.503 5.544 11.770 1.00 92.19 310 LEU A N 1
ATOM 2379 C CA . LEU A 1 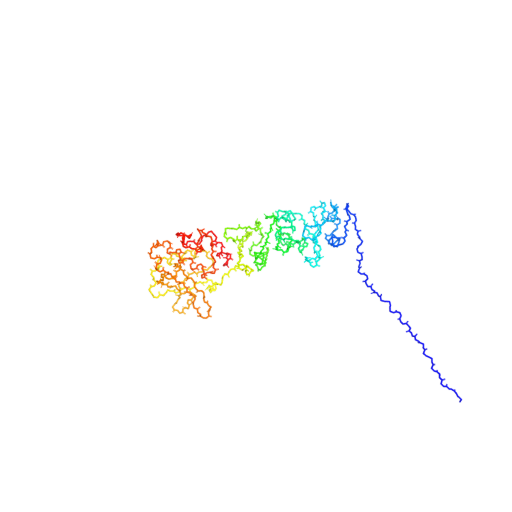310 ? -14.509 5.127 13.180 1.00 92.19 310 LEU A CA 1
ATOM 2380 C C . LEU A 1 310 ? -13.212 5.548 13.889 1.00 92.19 310 LEU A C 1
ATOM 2382 O O . LEU A 1 310 ? -13.244 6.040 15.019 1.00 92.19 310 LEU A O 1
ATOM 2386 N N . MET A 1 311 ? -12.074 5.413 13.210 1.00 89.56 311 MET A N 1
ATOM 2387 C CA . MET A 1 311 ? -10.772 5.797 13.746 1.00 89.56 311 MET A CA 1
ATOM 2388 C C . MET A 1 311 ? -10.436 7.296 13.603 1.00 89.56 311 MET A C 1
ATOM 2390 O O . MET A 1 311 ? -9.279 7.656 13.776 1.00 89.56 311 MET A O 1
ATOM 2394 N N . ALA A 1 312 ? -11.392 8.197 13.346 1.00 87.25 312 ALA A N 1
ATOM 2395 C CA . ALA A 1 312 ? -11.135 9.646 13.348 1.00 87.25 312 ALA A CA 1
ATOM 2396 C C . ALA A 1 312 ? -10.536 10.136 14.686 1.00 87.25 312 ALA A C 1
ATOM 2398 O O . ALA A 1 312 ? -10.953 9.676 15.754 1.00 87.25 312 ALA A O 1
ATOM 2399 N N . ASP A 1 313 ? -9.596 11.088 14.621 1.00 81.81 313 ASP A N 1
ATOM 2400 C CA . ASP A 1 313 ? -8.813 11.592 15.765 1.00 81.81 313 ASP A CA 1
ATOM 2401 C C . ASP A 1 313 ? -9.617 12.389 16.805 1.00 81.81 313 ASP A C 1
ATOM 2403 O O . ASP A 1 313 ? -9.135 12.627 17.913 1.00 81.81 313 ASP A O 1
ATOM 2407 N N . ASN A 1 314 ? -10.844 12.790 16.474 1.00 80.38 314 ASN A N 1
ATOM 2408 C CA . ASN A 1 314 ? -11.726 13.500 17.382 1.00 80.38 314 ASN A CA 1
ATOM 2409 C C . ASN A 1 314 ? -13.181 13.011 17.300 1.00 80.38 314 ASN A C 1
ATOM 2411 O O . ASN A 1 314 ? -13.684 12.561 16.267 1.00 80.38 314 ASN A O 1
ATOM 2415 N N . ASP A 1 315 ? -13.890 13.137 18.423 1.00 76.25 315 ASP A N 1
ATOM 2416 C CA . ASP A 1 315 ? -15.261 12.633 18.560 1.00 76.25 315 ASP A CA 1
ATOM 2417 C C . ASP A 1 315 ? -16.300 13.457 17.785 1.00 76.25 315 ASP A C 1
ATOM 2419 O O . ASP A 1 315 ? -17.439 13.014 17.612 1.00 76.25 315 ASP A O 1
ATOM 2423 N N . GLY A 1 316 ? -15.969 14.694 17.400 1.00 72.12 316 GLY A N 1
ATOM 2424 C CA . GLY A 1 316 ? -16.830 15.543 16.573 1.00 72.12 316 GLY A CA 1
ATOM 2425 C C . GLY A 1 316 ? -16.904 15.009 15.147 1.00 72.12 316 GLY A C 1
ATOM 2426 O O . GLY A 1 316 ? -17.992 14.806 14.613 1.00 72.12 316 GLY A O 1
ATOM 2427 N N . ASP A 1 317 ? -15.740 14.673 14.611 1.00 69.38 317 ASP A N 1
ATOM 2428 C CA . ASP A 1 317 ? -15.522 14.172 13.267 1.00 69.38 317 ASP A CA 1
ATOM 2429 C C . ASP A 1 317 ? -15.945 12.708 13.121 1.00 69.38 317 ASP A C 1
ATOM 2431 O O . ASP A 1 317 ? -16.351 12.301 12.038 1.00 69.38 317 ASP A O 1
ATOM 2435 N N . ARG A 1 318 ? -15.924 11.909 14.199 1.00 75.00 318 ARG A N 1
ATOM 2436 C CA . ARG A 1 318 ? -16.455 10.529 14.205 1.00 75.00 318 ARG A CA 1
ATOM 2437 C C . ARG A 1 318 ? -17.990 10.466 14.140 1.00 75.00 318 ARG A C 1
ATOM 2439 O O . ARG A 1 318 ? -18.568 9.470 13.694 1.00 75.00 318 ARG A O 1
ATOM 2446 N N . GLY A 1 319 ? -18.679 11.501 14.626 1.00 75.56 319 GLY A N 1
ATOM 2447 C CA . GLY A 1 319 ? -20.141 11.529 14.719 1.00 75.56 319 GLY A CA 1
ATOM 2448 C C . GLY A 1 319 ? -20.704 10.443 15.649 1.00 75.56 319 GLY A C 1
ATOM 2449 O O . GLY A 1 319 ? -20.344 10.367 16.823 1.00 75.56 319 GLY A O 1
ATOM 2450 N N . THR A 1 320 ? -21.632 9.621 15.144 1.00 79.12 320 THR A N 1
ATOM 2451 C CA . THR A 1 320 ? -22.242 8.483 15.869 1.00 79.12 320 THR A CA 1
ATOM 2452 C C . THR A 1 320 ? -21.764 7.123 15.356 1.00 79.12 320 THR A C 1
ATOM 2454 O O . THR A 1 320 ? -22.406 6.110 15.638 1.00 79.12 320 THR A O 1
ATOM 2457 N N . SER A 1 321 ? -20.694 7.089 14.556 1.00 82.38 321 SER A N 1
ATOM 2458 C CA . SER A 1 321 ? -20.170 5.843 14.000 1.00 82.38 321 SER A CA 1
ATOM 2459 C C . SER A 1 321 ? -19.528 4.988 15.093 1.00 82.38 321 SER A C 1
ATOM 2461 O O . SER A 1 321 ? -18.676 5.463 15.840 1.00 82.38 321 SER A O 1
ATOM 2463 N N . TYR A 1 322 ? -19.941 3.726 15.170 1.00 89.75 322 TYR A N 1
ATOM 2464 C CA . TYR A 1 322 ? -19.331 2.686 16.007 1.00 89.75 322 TYR A CA 1
ATOM 2465 C C . TYR A 1 322 ? -18.942 1.443 15.199 1.00 89.75 322 TYR A C 1
ATOM 2467 O O . TYR A 1 322 ? -18.234 0.581 15.704 1.00 89.75 322 TYR A O 1
ATOM 2475 N N . ALA A 1 323 ? -19.396 1.346 13.946 1.00 92.06 323 ALA A N 1
ATOM 2476 C CA . ALA A 1 323 ? -19.107 0.214 13.083 1.00 92.06 323 ALA A CA 1
ATOM 2477 C C . ALA A 1 323 ? -17.799 0.459 12.311 1.00 92.06 323 ALA A C 1
ATOM 2479 O O . ALA A 1 323 ? -17.687 1.483 11.626 1.00 92.06 323 ALA A O 1
ATOM 2480 N N . PRO A 1 324 ? -16.828 -0.468 12.368 1.00 91.50 324 PRO A N 1
ATOM 2481 C CA . PRO A 1 324 ? -15.600 -0.359 11.599 1.00 91.50 324 PRO A CA 1
ATOM 2482 C C . PRO A 1 324 ? -15.918 -0.624 10.123 1.00 91.50 324 PRO A C 1
ATOM 2484 O O . PRO A 1 324 ? -16.057 -1.761 9.678 1.00 91.50 324 PRO A O 1
ATOM 2487 N N . THR A 1 325 ? -16.092 0.451 9.362 1.00 89.00 325 THR A N 1
ATOM 2488 C CA . THR A 1 325 ? -16.417 0.426 7.929 1.00 89.00 325 THR A CA 1
ATOM 2489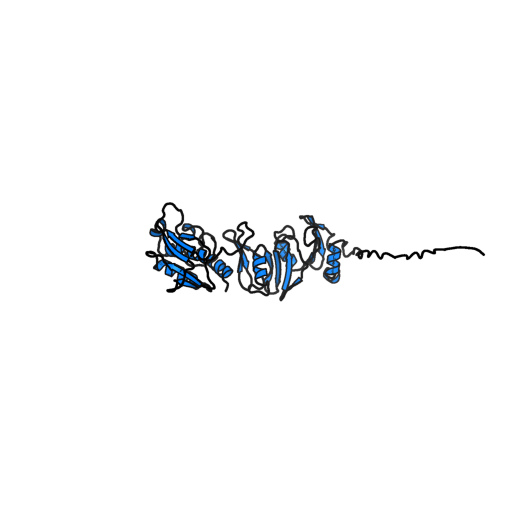 C C . THR A 1 325 ? -15.356 1.196 7.148 1.00 89.00 325 THR A C 1
ATOM 2491 O O . THR A 1 325 ? -14.407 1.702 7.744 1.00 89.00 325 THR A O 1
ATOM 2494 N N . GLY A 1 326 ? -15.472 1.238 5.816 1.00 85.81 326 GLY A N 1
ATOM 2495 C CA . GLY A 1 326 ? -14.578 2.022 4.958 1.00 85.81 326 GLY A CA 1
ATOM 2496 C C . GLY A 1 326 ? -13.097 1.804 5.278 1.00 85.81 326 GLY A C 1
ATOM 2497 O O . GLY A 1 326 ? -12.637 0.666 5.358 1.00 85.81 326 GLY A O 1
ATOM 2498 N N . LEU A 1 327 ? -12.377 2.904 5.515 1.00 82.75 327 LEU A N 1
ATOM 2499 C CA . LEU A 1 327 ? -10.942 2.875 5.787 1.00 82.75 327 LEU A CA 1
ATOM 2500 C C . LEU A 1 327 ? -10.605 2.130 7.087 1.00 82.75 327 LEU A C 1
ATOM 2502 O O . LEU A 1 327 ? -9.646 1.366 7.095 1.00 82.75 327 LEU A O 1
ATOM 2506 N N . THR A 1 328 ? -11.390 2.269 8.160 1.00 87.44 328 THR A N 1
ATOM 2507 C CA . THR A 1 328 ? -11.135 1.526 9.407 1.00 87.44 328 THR A CA 1
ATOM 2508 C C . THR A 1 328 ? -11.192 0.013 9.189 1.00 87.44 328 THR A C 1
ATOM 2510 O O . THR A 1 328 ? -10.321 -0.712 9.672 1.00 87.44 328 THR A O 1
ATOM 2513 N N . ARG A 1 329 ? -12.187 -0.474 8.436 1.00 88.81 329 ARG A N 1
ATOM 2514 C CA . ARG A 1 329 ? -12.278 -1.897 8.079 1.00 88.81 329 ARG A CA 1
ATOM 2515 C C . ARG A 1 329 ? -11.049 -2.342 7.296 1.00 88.81 329 ARG A C 1
ATOM 2517 O O . ARG A 1 329 ? -10.447 -3.360 7.625 1.00 88.81 329 ARG A O 1
ATOM 2524 N N . ASP A 1 330 ? -10.694 -1.581 6.269 1.00 82.94 330 ASP A N 1
ATOM 2525 C CA . ASP A 1 330 ? -9.611 -1.951 5.365 1.00 82.94 330 ASP A CA 1
ATOM 2526 C C . ASP A 1 330 ? -8.262 -1.965 6.111 1.00 82.94 330 ASP A C 1
ATOM 2528 O O . ASP A 1 330 ? -7.438 -2.849 5.886 1.00 82.94 330 ASP A O 1
ATOM 2532 N N . LEU A 1 331 ? -8.066 -1.061 7.081 1.00 82.00 331 LEU A N 1
ATOM 2533 C CA . LEU A 1 331 ? -6.916 -1.073 7.992 1.00 82.00 331 LEU A CA 1
ATOM 2534 C C . LEU A 1 331 ? -6.885 -2.302 8.895 1.00 82.00 331 LEU A C 1
ATOM 2536 O O . LEU A 1 331 ? -5.827 -2.903 9.089 1.00 82.00 331 LEU A O 1
ATOM 2540 N N . TYR A 1 332 ? -8.037 -2.683 9.436 1.00 87.19 332 TYR A N 1
ATOM 2541 C CA . TYR A 1 332 ? -8.153 -3.875 10.259 1.00 87.19 332 TYR A CA 1
ATOM 2542 C C . TYR A 1 332 ? -7.815 -5.143 9.457 1.00 87.19 332 TYR A C 1
ATOM 2544 O O . TYR A 1 332 ? -6.986 -5.936 9.901 1.00 87.19 332 TYR A O 1
ATOM 2552 N N . HIS A 1 333 ? -8.359 -5.304 8.247 1.00 84.06 333 HIS A N 1
ATOM 2553 C CA . HIS A 1 333 ? -8.058 -6.452 7.375 1.00 84.06 333 HIS A CA 1
ATOM 2554 C C . HIS A 1 333 ? -6.623 -6.446 6.858 1.00 84.06 333 HIS A C 1
ATOM 2556 O O . HIS A 1 333 ? -6.004 -7.503 6.717 1.00 84.06 333 HIS A O 1
ATOM 2562 N N . ASN A 1 334 ? -6.063 -5.264 6.603 1.00 79.25 334 ASN A N 1
ATOM 2563 C CA . ASN A 1 334 ? -4.663 -5.140 6.234 1.00 79.25 334 ASN A CA 1
ATOM 2564 C C . ASN A 1 334 ? -3.744 -5.655 7.352 1.00 79.25 334 ASN A C 1
ATOM 2566 O O . ASN A 1 334 ? -2.820 -6.419 7.077 1.00 79.25 334 ASN A O 1
ATOM 2570 N N . LYS A 1 335 ? -4.042 -5.291 8.605 1.00 81.06 335 LYS A N 1
ATOM 2571 C CA . LYS A 1 335 ? -3.268 -5.705 9.778 1.00 81.06 335 LYS A CA 1
ATOM 2572 C C . LYS A 1 335 ? -3.435 -7.182 10.116 1.00 81.06 335 LYS A C 1
ATOM 2574 O O . LYS A 1 335 ? -2.444 -7.875 10.321 1.00 81.06 335 LYS A O 1
ATOM 2579 N N . TRP A 1 336 ? -4.675 -7.648 10.213 1.00 83.69 336 TRP A N 1
ATOM 2580 C CA . TRP A 1 336 ? -4.987 -8.959 10.789 1.00 83.69 336 TRP A CA 1
ATOM 2581 C C . TRP A 1 336 ? -5.203 -10.059 9.752 1.00 83.69 336 TRP A C 1
ATOM 2583 O O . TRP A 1 336 ? -5.207 -11.237 10.099 1.00 83.69 336 TRP A O 1
ATOM 2593 N N . GLY A 1 337 ? -5.292 -9.693 8.473 1.00 73.00 337 GLY A N 1
ATOM 2594 C CA . GLY A 1 337 ? -5.541 -10.629 7.387 1.00 73.00 337 GLY A CA 1
ATOM 2595 C C . GLY A 1 337 ? -7.007 -11.019 7.223 1.00 73.00 337 GLY A C 1
ATOM 2596 O O . GLY A 1 337 ? -7.848 -10.708 8.062 1.00 73.00 337 GLY A O 1
ATOM 2597 N N . PHE A 1 338 ? -7.256 -11.677 6.091 1.00 62.44 338 PHE A N 1
ATOM 2598 C CA . PHE A 1 338 ? -8.451 -12.421 5.696 1.00 62.44 338 PHE A CA 1
ATOM 2599 C C . PHE A 1 338 ? -7.984 -13.630 4.890 1.00 62.44 338 PHE A C 1
ATOM 2601 O O . PHE A 1 338 ? -7.045 -13.438 4.077 1.00 62.44 338 PHE A O 1
#

Mean predicted aligned error: 10.2 Å

Foldseek 3Di:
DDDDDDDDDDDDDPDPDPPPPPDDDDWDAQPEIQDDLRVVQCVVVPHCVQFNGWPDYFDADPVQWTKTHGPQQKIWIFHCPALVGHIEMDGDQQSVQCVVQPNLVGPQHHFNYHWDDDVQWIKTHGPFWIWIAHPVQGIEIDGACSRVLCVVQPHLVGQQHAWNHHWADDPPQKIWTHGPNAIAIWHCPPPRTDQFDDALDDPQEQEEAEDPPADLVVLLVVLQVLVVVQDDHHYYYDDPPDDGSEYEYEDADPPDDDQWDWADDDPPDRTYIYGHCNPCVPPDSLLSSLRSNLSVLVNLGHAADFFCASRHPDSVSVDSDSHHDDPSSSSSCNVRHD

Solvent-accessible surface area (backbone atoms only — not comparable to full-atom values): 18430 Å² total; per-residue (Å²): 132,92,79,90,86,90,80,92,79,85,81,83,78,82,79,81,79,80,73,79,71,72,83,81,78,77,70,45,79,37,88,26,67,40,47,70,54,55,31,55,36,40,56,74,71,52,31,59,86,58,33,48,40,32,74,42,57,74,35,77,46,94,82,77,23,37,35,36,41,26,70,57,54,30,34,35,40,32,32,73,90,40,59,88,43,45,32,20,42,43,40,53,61,51,38,54,41,43,49,78,54,48,38,61,82,18,85,39,34,48,58,56,32,49,65,40,83,48,95,76,34,35,34,32,43,26,73,44,28,33,34,41,31,30,91,90,47,39,44,23,43,39,43,62,58,42,38,53,56,41,48,78,49,48,37,61,80,24,70,35,31,52,49,56,38,57,57,36,77,54,76,79,70,27,34,37,32,43,25,78,53,45,55,44,65,36,44,76,77,84,80,79,36,70,78,65,57,78,57,45,56,59,93,53,31,37,32,29,39,73,42,93,81,51,83,56,63,70,31,45,51,52,15,38,54,37,52,50,70,64,49,68,50,41,59,44,72,48,60,100,88,50,82,36,37,29,39,36,37,66,42,80,50,87,90,56,93,59,50,47,44,60,45,87,53,62,84,94,48,58,16,37,34,36,38,19,48,64,58,44,70,82,46,55,66,50,30,44,10,12,42,50,24,31,35,48,37,36,42,71,17,51,70,72,53,38,72,72,28,34,34,20,84,44,73,76,44,19,52,56,40,33,55,61,42,74,68,43,33,52,52,50,38,52,73,68,35,131

Sequence (338 aa):
MRRFGIVLASLVVAISMWLGAGAVRADVFHGYWIYGKIHEEYTQAGGYNFFGNATIPESNTQNGGKFQRFVKNSSIYWHPAVAGGHANQIGGLIRDAWGRVGWETGYLGYPITREFGVNGGRANHMVAGSIYYSAATGAKNVWLGIRDVWADSGWENGRFKFPTEDTRTTTCSVWAQDFQGGTVLYKDSGVGGYFLPGNDVDGQRLAYSIGGGFLYGAELQTAVNSWNQLSPITVAPVGVFEVADVSISTANRSDVSWSGLHTRYSAPLTSTIQINMHYVQNYSSAKKAGVIAHEIGHALGLFHTCANDLMADNDGDRGTSYAPTGLTRDLYHNKWGF

Secondary structure (DSSP, 8-state):
---------------------------EEESEEE-HHHHHHHHHTTHHHHH-SBSS--EE-TTS-EEEEETTTEEEEE-TTSGGG-EEEEEHHHHHHHHHTTGGGSTT-SBSS--EEETTEEEEEETTEEEEEETTTEEEEEETHHHHHHHHTTGGGSSS-SBSS--EE-GGGEEEEEETTEEEEEE--SSS---------BTTEEEEEE-TT-S-HHHHHHHHHHHHTT-SPEEEE--TTPPPSEEEEEE--SSSS-SEEEE---TTSPEEEEEEHHHHTTS-HHHHHHHHHHHHHHHTT---B-TTSTTBSSHHHHTT--S--HHHHHHHHHHH--

Organism: Gordonia rubripertincta (NCBI:txid36822)

Radius of gyration: 31.36 Å; Cα contacts (8 Å, |Δi|>4): 694; chains: 1; bounding box: 125×47×76 Å

Nearest PDB structures (foldseek):
  6swz-assembly1_AAA  TM=4.703E-01  e=4.830E-14  Corynebacterium glutamicum
  6sx4-assembly4_DDD  TM=4.792E-01  e=8.222E-13  Corynebacterium glutamicum
  6sx4-assembly2_BBB  TM=4.788E-01  e=1.105E-12  Corynebacterium glutamicum
  4in9-assembly1_A  TM=7.200E-01  e=2.687E-06  Tannerella forsythia
  5zjk-assembly11_K  TM=5.692E-01  e=3.211E-04  Myroides sp. CSLB8